Protein AF-A0A3T0RVT5-F1 (afdb_monomer_lite)

Radius of gyration: 25.38 Å; chains: 1; bounding box: 52×77×61 Å

Secondary structure (DSSP, 8-state):
----HHHHHHHHHHHHHHHHHHHHHHHHHHH---------SSSSSSGGG--S---TT-TTHHHHHHHHHHTTS-----------TT--HHHHHHHHHHHHHHTT-SS--HHHHHHHHHHHHTT--HHHHHHHHHHHHS--S-HHHHHHHHHHHHHTGGGGHHHHHHHHTS----SSS--TTSHHHHHHHHHHHHHHHHHHHHHHHHTSS-HHHHHHHHHHHHHHHHH--SHHHHHHHHHHHHHHT-

Structure (mmCIF, N/CA/C/O backbone):
data_AF-A0A3T0RVT5-F1
#
_entry.id   AF-A0A3T0RVT5-F1
#
loop_
_atom_site.group_PDB
_atom_site.id
_atom_site.type_symbol
_atom_site.label_atom_id
_atom_site.label_alt_id
_atom_site.label_comp_id
_atom_site.label_asym_id
_atom_site.label_entity_id
_atom_site.label_seq_id
_atom_site.pdbx_PDB_ins_code
_atom_site.Cartn_x
_atom_site.Cartn_y
_atom_site.Cartn_z
_atom_site.occupancy
_atom_site.B_iso_or_equiv
_atom_site.auth_seq_id
_atom_site.auth_comp_id
_atom_site.auth_asym_id
_atom_site.auth_atom_id
_atom_site.pdbx_PDB_model_num
ATOM 1 N N . MET A 1 1 ? -32.250 -17.292 -43.723 1.00 46.41 1 MET A N 1
ATOM 2 C CA . MET A 1 1 ? -30.953 -17.464 -43.031 1.00 46.41 1 MET A CA 1
ATOM 3 C C . MET A 1 1 ? -31.235 -18.154 -41.696 1.00 46.41 1 MET A C 1
ATOM 5 O O . MET A 1 1 ? -31.823 -17.530 -40.825 1.00 46.41 1 MET A O 1
ATOM 9 N N . LYS A 1 2 ? -30.981 -19.466 -41.572 1.00 49.56 2 LYS A N 1
ATOM 10 C CA . LYS A 1 2 ? -31.225 -20.225 -40.328 1.00 49.56 2 LYS A CA 1
ATOM 11 C C . LYS A 1 2 ? -29.963 -20.145 -39.471 1.00 49.56 2 LYS A C 1
ATOM 13 O O . LYS A 1 2 ? -28.965 -20.773 -39.805 1.00 49.56 2 LYS A O 1
ATOM 18 N N . ILE A 1 3 ? -29.992 -19.338 -38.414 1.00 51.34 3 ILE A N 1
ATOM 19 C CA . ILE A 1 3 ? -28.917 -19.313 -37.420 1.00 51.34 3 ILE A CA 1
ATOM 20 C C . ILE A 1 3 ? -29.061 -20.594 -36.596 1.00 51.34 3 ILE A C 1
ATOM 22 O O . ILE A 1 3 ? -30.100 -20.828 -35.983 1.00 51.34 3 ILE A O 1
ATOM 26 N N . SER A 1 4 ? -28.044 -21.452 -36.662 1.00 52.53 4 SER A N 1
ATOM 27 C CA . SER A 1 4 ? -27.980 -22.711 -35.919 1.00 52.53 4 SER A CA 1
ATOM 28 C C . SER A 1 4 ? -28.060 -22.438 -34.413 1.00 52.53 4 SER A C 1
ATOM 30 O O . SER A 1 4 ? -27.218 -21.730 -33.854 1.00 52.53 4 SER A O 1
ATOM 32 N N . SER A 1 5 ? -29.069 -23.016 -33.757 1.00 55.59 5 SER A N 1
ATOM 33 C CA . SER A 1 5 ? -29.302 -22.943 -32.308 1.00 55.59 5 SER A CA 1
ATOM 34 C C . SER A 1 5 ? -28.141 -23.506 -31.479 1.00 55.59 5 SER A C 1
ATOM 36 O O . SER A 1 5 ? -28.001 -23.166 -30.304 1.00 55.59 5 SER A O 1
ATOM 38 N N . GLU A 1 6 ? -27.254 -24.302 -32.081 1.00 55.72 6 GLU A N 1
ATOM 39 C CA . GLU A 1 6 ? -26.059 -24.812 -31.405 1.00 55.72 6 GLU A CA 1
ATOM 40 C C . GLU A 1 6 ? -25.013 -23.728 -31.128 1.00 55.72 6 GLU A C 1
ATOM 42 O O . GLU A 1 6 ? -24.279 -23.809 -30.141 1.00 55.72 6 GLU A O 1
ATOM 47 N N . TRP A 1 7 ? -24.946 -22.686 -31.962 1.00 56.31 7 TRP A N 1
ATOM 48 C CA . TRP A 1 7 ? -23.963 -21.618 -31.775 1.00 56.31 7 TRP A CA 1
ATOM 49 C C . TRP A 1 7 ? -24.325 -20.704 -30.597 1.00 56.31 7 TRP A C 1
ATOM 51 O O . TRP A 1 7 ? -23.447 -20.236 -29.871 1.00 56.31 7 TRP A O 1
ATOM 61 N N . PHE A 1 8 ? -25.624 -20.505 -30.359 1.00 56.62 8 PHE A N 1
ATOM 62 C CA . PHE A 1 8 ? -26.125 -19.687 -29.255 1.00 56.62 8 PHE A CA 1
ATOM 63 C C . PHE A 1 8 ? -25.938 -20.381 -27.896 1.00 56.62 8 PHE A C 1
ATOM 65 O O . PHE A 1 8 ? -25.459 -19.760 -26.946 1.00 56.62 8 PHE A O 1
ATOM 72 N N . ASN A 1 9 ? -26.189 -21.694 -27.825 1.00 57.28 9 ASN A N 1
ATOM 73 C CA . ASN A 1 9 ? -26.008 -22.467 -26.592 1.00 57.28 9 ASN A CA 1
ATOM 74 C C . ASN A 1 9 ? -24.539 -22.577 -26.160 1.00 57.28 9 ASN A C 1
ATOM 76 O O . ASN A 1 9 ? -24.253 -22.513 -24.966 1.00 57.28 9 ASN A O 1
ATOM 80 N N . LYS A 1 10 ? -23.585 -22.654 -27.099 1.00 59.06 10 LYS A N 1
ATOM 81 C CA . LYS A 1 10 ? -22.152 -22.682 -26.749 1.00 59.06 10 LYS A CA 1
ATOM 82 C C . LYS A 1 10 ? -21.670 -21.367 -26.131 1.00 59.06 10 LYS A C 1
ATOM 84 O O . LYS A 1 10 ? -20.902 -21.403 -25.175 1.00 59.06 10 LYS A O 1
ATOM 89 N N . LYS A 1 11 ? -22.140 -20.212 -26.616 1.00 62.78 11 LYS A N 1
ATOM 90 C CA . LYS A 1 11 ? -21.763 -18.908 -26.037 1.00 62.78 11 LYS A CA 1
ATOM 91 C C . LYS A 1 11 ? -22.356 -18.682 -24.648 1.00 62.78 11 LYS A C 1
ATOM 93 O O . LYS A 1 11 ? -21.656 -18.177 -23.775 1.00 62.78 11 LYS A O 1
ATOM 98 N N . LEU A 1 12 ? -23.602 -19.101 -24.429 1.00 67.94 12 LEU A N 1
ATOM 99 C CA . LEU A 1 12 ? -24.234 -19.050 -23.108 1.00 67.94 12 LEU A CA 1
ATOM 100 C C . LEU A 1 12 ? -23.533 -19.970 -22.101 1.00 67.94 12 LEU A C 1
ATOM 102 O O . LEU A 1 12 ? -23.302 -19.566 -20.964 1.00 67.94 12 LEU A O 1
ATOM 106 N N . PHE A 1 13 ? -23.114 -21.160 -22.533 1.00 65.69 13 PHE A N 1
ATOM 107 C CA . PHE A 1 13 ? -22.393 -22.102 -21.677 1.00 65.69 13 PHE A CA 1
ATOM 108 C C . PHE A 1 13 ? -20.991 -21.599 -21.292 1.00 65.69 13 PHE A C 1
ATOM 110 O O . PHE A 1 13 ? -20.599 -21.690 -20.131 1.00 65.69 13 PHE A O 1
ATOM 117 N N . PHE A 1 14 ? -20.257 -20.990 -22.232 1.00 64.06 14 PHE A N 1
ATOM 118 C CA . PHE A 1 14 ? -18.957 -20.371 -21.938 1.00 64.06 14 PHE A CA 1
ATOM 119 C C . PHE A 1 14 ? -19.077 -19.146 -21.021 1.00 64.06 14 PHE A C 1
ATOM 121 O O . PHE A 1 14 ? -18.267 -18.990 -20.110 1.00 64.06 14 PHE A O 1
ATOM 128 N N . GLY A 1 15 ? -20.103 -18.308 -21.208 1.00 67.12 15 GLY A N 1
ATOM 129 C CA . GLY A 1 15 ? -20.373 -17.181 -20.310 1.00 67.12 15 GLY A CA 1
ATOM 130 C C . GLY A 1 15 ? -20.700 -17.630 -18.883 1.00 67.12 15 GLY A C 1
ATOM 131 O O . GLY A 1 15 ? -20.207 -17.041 -17.924 1.00 67.12 15 GLY A O 1
ATOM 132 N N . PHE A 1 16 ? -21.463 -18.718 -18.738 1.00 67.19 16 PHE A N 1
ATOM 133 C CA . PHE A 1 16 ? -21.793 -19.298 -17.436 1.00 67.19 16 PHE A CA 1
ATOM 134 C C . PHE A 1 16 ? -20.560 -19.884 -16.729 1.00 67.19 16 PHE A C 1
ATOM 136 O O . PHE A 1 16 ? -20.365 -19.633 -15.544 1.00 67.19 16 PHE A O 1
ATOM 143 N N . LEU A 1 17 ? -19.679 -20.584 -17.453 1.00 63.97 17 LEU A N 1
ATOM 144 C CA . LEU A 1 17 ? -18.427 -21.122 -16.900 1.00 63.97 17 LEU A CA 1
ATOM 145 C C . LEU A 1 17 ? -17.477 -20.028 -16.392 1.00 63.97 17 LEU A C 1
ATOM 147 O O . LEU A 1 17 ? -16.885 -20.183 -15.326 1.00 63.97 17 LEU A O 1
ATOM 151 N N . ILE A 1 18 ? -17.362 -18.911 -17.115 1.00 68.38 18 ILE A N 1
ATOM 152 C CA . ILE A 1 18 ? -16.537 -17.767 -16.690 1.00 68.38 18 ILE A CA 1
ATOM 153 C C . ILE A 1 18 ? -17.136 -17.100 -15.445 1.00 68.38 18 ILE A C 1
ATOM 155 O O . ILE A 1 18 ? -16.399 -16.747 -14.525 1.00 68.38 18 ILE A O 1
ATOM 159 N N . LEU A 1 19 ? -18.466 -16.975 -15.377 1.00 66.81 19 LEU A N 1
ATOM 160 C CA . LEU A 1 19 ? -19.154 -16.431 -14.206 1.00 66.81 19 LEU A CA 1
ATOM 161 C C . LEU A 1 19 ? -18.953 -17.321 -12.968 1.00 66.81 19 LEU A C 1
ATOM 163 O O . LEU A 1 19 ? -18.660 -16.805 -11.893 1.00 66.81 19 LEU A O 1
ATOM 167 N N . VAL A 1 20 ? -19.047 -18.647 -13.117 1.00 69.31 20 VAL A N 1
ATOM 168 C CA . VAL A 1 20 ? -18.792 -19.599 -12.022 1.00 69.31 20 VAL A CA 1
ATOM 169 C C . VAL A 1 20 ? -17.334 -19.527 -11.559 1.00 69.31 20 VAL A C 1
ATOM 171 O O . VAL A 1 20 ? -17.096 -19.461 -10.357 1.00 69.31 20 VAL A O 1
ATOM 174 N N . ALA A 1 21 ? -16.368 -19.445 -12.480 1.00 65.06 21 ALA A N 1
ATOM 175 C CA . ALA A 1 21 ? -14.951 -19.313 -12.133 1.00 65.06 21 ALA A CA 1
ATOM 176 C C . ALA A 1 21 ? -14.649 -18.009 -11.368 1.00 65.06 21 ALA A C 1
ATOM 178 O O . ALA A 1 21 ? -13.920 -18.026 -10.374 1.00 65.06 21 ALA A O 1
ATOM 179 N N . LEU A 1 22 ? -15.254 -16.889 -11.781 1.00 62.56 22 LEU A N 1
ATOM 180 C CA . LEU A 1 22 ? -15.119 -15.602 -11.091 1.00 62.56 22 LEU A CA 1
ATOM 181 C C . LEU A 1 22 ? -15.753 -15.627 -9.696 1.00 62.56 22 LEU A C 1
ATOM 183 O O . LEU A 1 22 ? -15.155 -15.114 -8.755 1.00 62.56 22 LEU A O 1
ATOM 187 N N . LEU A 1 23 ? -16.912 -16.269 -9.537 1.00 60.44 23 LEU A N 1
ATOM 188 C CA . LEU A 1 23 ? -17.559 -16.412 -8.230 1.00 60.44 23 LEU A CA 1
ATOM 189 C C . LEU A 1 23 ? -16.734 -17.290 -7.279 1.00 60.44 23 LEU A C 1
ATOM 191 O O . LEU A 1 23 ? -16.563 -16.921 -6.121 1.00 60.44 23 LEU A O 1
ATOM 195 N N . THR A 1 24 ? -16.138 -18.384 -7.763 1.00 57.03 24 THR A N 1
ATOM 196 C CA . THR A 1 24 ? -15.254 -19.229 -6.938 1.00 57.03 24 THR A CA 1
ATOM 197 C C . THR A 1 24 ? -13.942 -18.541 -6.563 1.00 57.03 24 THR A C 1
ATOM 199 O O . THR A 1 24 ? -13.403 -18.787 -5.488 1.00 57.03 24 THR A O 1
ATOM 202 N N . PHE A 1 25 ? -13.433 -17.651 -7.419 1.00 57.03 25 PHE A N 1
ATOM 203 C CA . PHE A 1 25 ? -12.215 -16.889 -7.141 1.00 57.03 25 PHE A CA 1
ATOM 204 C C . PHE A 1 25 ? -12.454 -15.791 -6.096 1.00 57.03 25 PHE A C 1
ATOM 206 O O . PHE A 1 25 ? -11.617 -15.573 -5.223 1.00 57.03 25 PHE A O 1
ATOM 213 N N . VAL A 1 26 ? -13.623 -15.146 -6.136 1.00 59.72 26 VAL A N 1
ATOM 214 C CA . VAL A 1 26 ? -14.044 -14.168 -5.121 1.00 59.72 26 VAL A CA 1
ATOM 215 C C . VAL A 1 26 ? -14.266 -14.842 -3.763 1.00 59.72 26 VAL A C 1
ATOM 217 O O . VAL A 1 26 ? -13.842 -14.299 -2.748 1.00 59.72 26 VAL A O 1
ATOM 220 N N . ASP A 1 27 ? -14.840 -16.048 -3.735 1.00 45.16 27 ASP A N 1
ATOM 221 C CA . ASP A 1 27 ? -15.037 -16.821 -2.498 1.00 45.16 27 ASP A CA 1
ATOM 222 C C . ASP A 1 27 ? -13.696 -17.281 -1.883 1.00 45.16 27 ASP A C 1
ATOM 224 O O . ASP A 1 27 ? -13.510 -17.246 -0.665 1.00 45.16 27 ASP A O 1
ATOM 228 N N . TRP A 1 28 ? -12.711 -17.626 -2.724 1.00 55.97 28 TRP A N 1
ATOM 229 C CA . TRP A 1 28 ? -11.347 -17.962 -2.293 1.00 55.97 28 TRP A CA 1
ATOM 230 C C . TRP A 1 28 ? -10.608 -16.764 -1.677 1.00 55.97 28 TRP A C 1
ATOM 232 O O . TRP A 1 28 ? -9.965 -16.913 -0.638 1.00 55.97 28 TRP A O 1
ATOM 242 N N . ILE A 1 29 ? -10.747 -15.573 -2.271 1.00 61.44 29 ILE A N 1
ATOM 243 C CA . ILE A 1 29 ? -10.130 -14.334 -1.770 1.00 61.44 29 ILE A CA 1
ATOM 244 C C . ILE A 1 29 ? -10.805 -13.839 -0.485 1.00 61.44 29 ILE A C 1
ATOM 246 O O . ILE A 1 29 ? -10.116 -13.362 0.414 1.00 61.44 29 ILE A O 1
ATOM 250 N N . LEU A 1 30 ? -12.134 -13.938 -0.382 1.00 57.12 30 LEU A N 1
ATOM 251 C CA . LEU A 1 30 ? -12.878 -13.358 0.740 1.00 57.12 30 LEU A CA 1
ATOM 252 C C . LEU A 1 30 ? -12.946 -14.260 1.977 1.00 57.12 30 LEU A C 1
ATOM 254 O O . LEU A 1 30 ? -13.043 -13.736 3.084 1.00 57.12 30 LEU A O 1
ATOM 258 N N . PHE A 1 31 ? -12.902 -15.588 1.824 1.00 51.94 31 PHE A N 1
ATOM 259 C CA . PHE A 1 31 ? -13.172 -16.502 2.943 1.00 51.94 31 PHE A CA 1
ATOM 260 C C . PHE A 1 31 ? -12.015 -17.411 3.348 1.00 51.94 31 PHE A C 1
ATOM 262 O O . PHE A 1 31 ? -12.177 -18.164 4.308 1.00 51.94 31 PHE A O 1
ATOM 269 N N . GLY A 1 32 ? -10.865 -17.379 2.662 1.00 43.62 32 GLY A N 1
ATOM 270 C CA . GLY A 1 32 ? -9.664 -18.122 3.078 1.00 43.62 32 GLY A CA 1
ATOM 271 C C . GLY A 1 32 ? -9.895 -19.620 3.330 1.00 43.62 32 GLY A C 1
ATOM 272 O O . GLY A 1 32 ? -9.155 -20.248 4.086 1.00 43.62 32 GLY A O 1
ATOM 273 N N . ARG A 1 33 ? -10.946 -20.210 2.742 1.00 42.84 33 ARG A N 1
ATOM 274 C CA . ARG A 1 33 ? -11.291 -21.616 2.948 1.00 42.84 33 ARG A CA 1
ATOM 275 C C . ARG A 1 33 ? -10.344 -22.480 2.133 1.00 42.84 33 ARG A C 1
ATOM 277 O O . ARG A 1 33 ? -10.531 -22.691 0.938 1.00 42.84 33 ARG A O 1
ATOM 284 N N . THR A 1 34 ? -9.336 -23.018 2.803 1.00 47.41 34 THR A N 1
ATOM 285 C CA . THR A 1 34 ? -8.654 -24.218 2.332 1.00 47.41 34 THR A CA 1
ATOM 286 C C . THR A 1 34 ? -9.663 -25.374 2.323 1.00 47.41 34 THR A C 1
ATOM 288 O O . THR A 1 34 ? -10.387 -25.567 3.305 1.00 47.41 34 THR A O 1
ATOM 291 N N . PRO A 1 35 ? -9.754 -26.171 1.244 1.00 45.25 35 PRO A N 1
ATOM 292 C CA . PRO A 1 35 ? -10.483 -27.425 1.291 1.00 45.25 35 PRO A CA 1
ATOM 293 C C . PRO A 1 35 ? -9.649 -28.420 2.106 1.00 45.25 35 PRO A C 1
ATOM 295 O O . PRO A 1 35 ? -8.918 -29.242 1.563 1.00 45.25 35 PRO A O 1
ATOM 298 N N . ILE A 1 36 ? -9.731 -28.333 3.432 1.00 47.91 36 ILE A N 1
ATOM 299 C CA . ILE A 1 36 ? -9.297 -29.403 4.329 1.00 47.91 36 ILE A CA 1
ATOM 300 C C . ILE A 1 36 ? -10.523 -30.265 4.587 1.00 47.91 36 ILE A C 1
ATOM 302 O O . ILE A 1 36 ? -11.184 -30.119 5.602 1.00 47.91 36 ILE A O 1
ATOM 306 N N . HIS A 1 37 ? -10.831 -31.161 3.655 1.00 38.97 37 HIS A N 1
ATOM 307 C CA . HIS A 1 37 ? -11.527 -32.399 3.978 1.00 38.97 37 HIS A CA 1
ATOM 308 C C . HIS A 1 37 ? -11.021 -33.512 3.054 1.00 38.97 37 HIS A C 1
ATOM 310 O O . HIS A 1 37 ? -11.318 -33.571 1.868 1.00 38.97 37 HIS A O 1
ATOM 316 N N . GLU A 1 38 ? -10.248 -34.404 3.675 1.00 40.78 38 GLU A N 1
ATOM 317 C CA . GLU A 1 38 ? -10.390 -35.845 3.480 1.00 40.78 38 GLU A CA 1
ATOM 318 C C . GLU A 1 38 ? -9.896 -36.454 2.155 1.00 40.78 38 GLU A C 1
ATOM 320 O O . GLU A 1 38 ? -10.619 -37.141 1.443 1.00 40.78 38 GLU A O 1
ATOM 325 N N . ILE A 1 39 ? -8.583 -36.376 1.911 1.00 42.56 39 ILE A N 1
ATOM 326 C CA . ILE A 1 39 ? -7.883 -37.449 1.182 1.00 42.56 39 ILE A CA 1
ATOM 327 C C . ILE A 1 39 ? -7.513 -38.535 2.201 1.00 42.56 39 ILE A C 1
ATOM 329 O O . ILE A 1 39 ? -6.358 -38.709 2.584 1.00 42.56 39 ILE A O 1
ATOM 333 N N . LYS A 1 40 ? -8.519 -39.258 2.694 1.00 42.66 40 LYS A N 1
ATOM 334 C CA . LYS A 1 40 ? -8.317 -40.592 3.265 1.00 42.66 40 LYS A CA 1
ATOM 335 C C . LYS A 1 40 ? -8.803 -41.602 2.230 1.00 42.66 40 LYS A C 1
ATOM 337 O O . LYS A 1 40 ? -9.923 -41.507 1.749 1.00 42.66 40 LYS A O 1
ATOM 342 N N . SER A 1 41 ? -7.957 -42.591 1.942 1.00 45.16 41 SER A N 1
ATOM 343 C CA . SER A 1 41 ? -8.278 -43.856 1.256 1.00 45.16 41 SER A CA 1
ATOM 344 C C . SER A 1 41 ? -8.420 -43.877 -0.279 1.00 45.16 41 SER A C 1
ATOM 346 O O . SER A 1 41 ? -9.444 -44.283 -0.808 1.00 45.16 41 SER A O 1
ATOM 348 N N . VAL A 1 42 ? -7.342 -43.593 -1.025 1.00 41.84 42 VAL A N 1
ATOM 349 C CA . VAL A 1 42 ? -7.195 -44.145 -2.402 1.00 41.84 42 VAL A CA 1
ATOM 350 C C . VAL A 1 42 ? -5.846 -44.850 -2.636 1.00 41.84 42 VAL A C 1
ATOM 352 O O . VAL A 1 42 ? -5.644 -45.502 -3.653 1.00 41.84 42 VAL A O 1
ATOM 355 N N . THR A 1 43 ? -4.928 -44.854 -1.668 1.00 40.28 43 THR A N 1
ATOM 356 C CA . THR A 1 43 ? -3.628 -45.543 -1.804 1.00 40.28 43 THR A CA 1
ATOM 357 C C . THR A 1 43 ? -3.611 -46.996 -1.321 1.00 40.28 43 THR A C 1
ATOM 359 O O . THR A 1 43 ? -2.591 -47.662 -1.463 1.00 40.28 43 THR A O 1
ATOM 362 N N . THR A 1 44 ? -4.724 -47.539 -0.815 1.00 41.81 44 THR A N 1
ATOM 363 C CA . THR A 1 44 ? -4.761 -48.917 -0.282 1.00 41.81 44 THR A CA 1
ATOM 364 C C . THR A 1 44 ? -5.267 -49.963 -1.288 1.00 41.81 44 THR A C 1
ATOM 366 O O . THR A 1 44 ? -5.061 -51.150 -1.076 1.00 41.81 44 THR A O 1
ATOM 369 N N . ALA A 1 45 ? -5.852 -49.564 -2.425 1.00 41.66 45 ALA A N 1
ATOM 370 C CA . ALA A 1 45 ? -6.481 -50.502 -3.370 1.00 41.66 45 ALA A CA 1
ATOM 371 C C . ALA A 1 45 ? -5.610 -50.917 -4.578 1.00 41.66 45 ALA A C 1
ATOM 373 O O . ALA A 1 45 ? -6.083 -51.640 -5.452 1.00 41.66 45 ALA A O 1
ATOM 374 N N . VAL A 1 46 ? -4.338 -50.501 -4.645 1.00 42.16 46 VAL A N 1
ATOM 375 C CA . VAL A 1 46 ? -3.407 -50.924 -5.720 1.00 42.16 46 VAL A CA 1
ATOM 376 C C . VAL A 1 46 ? -2.371 -51.949 -5.231 1.00 42.16 46 VAL A C 1
ATOM 378 O O . VAL A 1 46 ? -1.720 -52.607 -6.038 1.00 42.16 46 VAL A O 1
ATOM 381 N N . SER A 1 47 ? -2.271 -52.188 -3.918 1.00 40.78 47 SER A N 1
ATOM 382 C CA . SER A 1 47 ? -1.280 -53.122 -3.362 1.00 40.78 47 SER A CA 1
ATOM 383 C C . SER A 1 47 ? -1.733 -54.585 -3.288 1.00 40.78 47 SER A C 1
ATOM 385 O O . SER A 1 47 ? -0.899 -55.454 -3.055 1.00 40.78 47 SER A O 1
ATOM 387 N N . GLU A 1 48 ? -3.010 -54.893 -3.537 1.00 42.75 48 GLU A N 1
ATOM 388 C CA . GLU A 1 48 ? -3.537 -56.262 -3.381 1.00 42.75 48 GLU A CA 1
ATOM 389 C C . GLU A 1 48 ? -3.628 -57.071 -4.687 1.00 42.75 48 GLU A C 1
ATOM 391 O O . GLU A 1 48 ? -4.059 -58.221 -4.683 1.00 42.75 48 GLU A O 1
ATOM 396 N N . LYS A 1 49 ? -3.154 -56.522 -5.817 1.00 46.28 49 LYS A N 1
ATOM 397 C CA . LYS A 1 49 ? -3.109 -57.239 -7.108 1.00 46.28 49 LYS A CA 1
ATOM 398 C C . LYS A 1 49 ? -1.710 -57.358 -7.719 1.00 46.28 49 LYS A C 1
ATOM 400 O O . LYS A 1 49 ? -1.571 -57.509 -8.928 1.00 46.28 49 LYS A O 1
ATOM 405 N N . ILE A 1 50 ? -0.671 -57.320 -6.881 1.00 48.19 50 ILE A N 1
ATOM 406 C CA . ILE A 1 50 ? 0.714 -57.681 -7.249 1.00 48.19 50 ILE A CA 1
ATOM 407 C C . ILE A 1 50 ? 1.307 -58.614 -6.170 1.00 48.19 50 ILE A C 1
ATOM 409 O O . ILE A 1 50 ? 2.487 -58.586 -5.849 1.00 48.19 50 ILE A O 1
ATOM 413 N N . ALA A 1 51 ? 0.486 -59.487 -5.584 1.00 47.06 51 ALA A N 1
ATOM 414 C CA . ALA A 1 51 ? 0.956 -60.610 -4.773 1.00 47.06 51 ALA A CA 1
ATOM 415 C C . ALA A 1 51 ? 1.018 -61.865 -5.657 1.00 47.06 51 ALA A C 1
ATOM 417 O O . ALA A 1 51 ? 0.156 -62.735 -5.593 1.00 47.06 51 ALA A O 1
ATOM 418 N N . GLY A 1 52 ? 2.002 -61.928 -6.559 1.00 46.84 52 GLY A N 1
ATOM 419 C CA . GLY A 1 52 ? 2.116 -63.080 -7.461 1.00 46.84 52 GLY A CA 1
ATOM 420 C C . GLY A 1 52 ? 3.355 -63.178 -8.345 1.00 46.84 52 GLY A C 1
ATOM 421 O O . GLY A 1 52 ? 3.478 -64.164 -9.065 1.00 46.84 52 GLY A O 1
ATOM 422 N N . HIS A 1 53 ? 4.289 -62.225 -8.313 1.00 48.62 53 HIS A N 1
ATOM 423 C CA . HIS A 1 53 ? 5.550 -62.346 -9.051 1.00 48.62 53 HIS A CA 1
ATOM 424 C C . HIS A 1 53 ? 6.741 -62.054 -8.141 1.00 48.62 53 HIS A C 1
ATOM 426 O O . HIS A 1 53 ? 7.056 -60.911 -7.820 1.00 48.62 53 HIS A O 1
ATOM 432 N N . LYS A 1 54 ? 7.412 -63.133 -7.723 1.00 52.38 54 LYS A N 1
ATOM 433 C CA . LYS A 1 54 ? 8.740 -63.090 -7.114 1.00 52.38 54 LYS A CA 1
ATOM 434 C C . LYS A 1 54 ? 9.748 -62.651 -8.179 1.00 52.38 54 LYS A C 1
ATOM 436 O O . LYS A 1 54 ? 10.242 -63.477 -8.933 1.00 52.38 54 LYS A O 1
ATOM 441 N N . MET A 1 55 ? 10.065 -61.362 -8.216 1.00 50.59 55 MET A N 1
ATOM 442 C CA . MET A 1 55 ? 11.277 -60.842 -8.857 1.00 50.59 55 MET A CA 1
ATOM 443 C C . MET A 1 55 ? 12.166 -60.263 -7.755 1.00 50.59 55 MET A C 1
ATOM 445 O O . MET A 1 55 ? 12.188 -59.064 -7.489 1.00 50.59 55 MET A O 1
ATOM 449 N N . SER A 1 56 ? 12.863 -61.155 -7.052 1.00 53.69 56 SER A N 1
ATOM 450 C CA . SER A 1 56 ? 13.954 -60.801 -6.147 1.00 53.69 56 SER A CA 1
ATOM 451 C C . SER A 1 56 ? 15.146 -60.338 -6.987 1.00 53.69 56 SER A C 1
ATOM 453 O O . SER A 1 56 ? 15.870 -61.172 -7.528 1.00 53.69 56 SER A O 1
ATOM 455 N N . GLY A 1 57 ? 15.338 -59.026 -7.143 1.00 54.28 57 GLY A N 1
ATOM 456 C CA . GLY A 1 57 ? 16.509 -58.536 -7.879 1.00 54.28 57 GLY A CA 1
ATOM 457 C C . GLY A 1 57 ? 16.809 -57.037 -7.881 1.00 54.28 57 GLY A C 1
ATOM 458 O O . GLY A 1 57 ? 17.942 -56.686 -8.173 1.00 54.28 57 GLY A O 1
ATOM 459 N N . PHE A 1 58 ? 15.876 -56.137 -7.540 1.00 50.56 58 PHE A N 1
ATOM 460 C CA . PHE A 1 58 ? 16.091 -54.693 -7.783 1.00 50.56 58 PHE A CA 1
ATOM 461 C C . PHE A 1 58 ? 15.697 -53.746 -6.632 1.00 50.56 58 PHE A C 1
ATOM 463 O O . PHE A 1 58 ? 15.491 -52.555 -6.846 1.00 50.56 58 PHE A O 1
ATOM 470 N N . ALA A 1 59 ? 15.629 -54.232 -5.390 1.00 50.62 59 ALA A N 1
ATOM 471 C CA . ALA A 1 59 ? 15.177 -53.421 -4.250 1.00 50.62 59 ALA A CA 1
ATOM 472 C C . ALA A 1 59 ? 16.223 -52.424 -3.689 1.00 50.62 59 ALA A C 1
ATOM 474 O O . ALA A 1 59 ? 15.878 -51.589 -2.862 1.00 50.62 59 ALA A O 1
ATOM 475 N N . GLY A 1 60 ? 17.488 -52.470 -4.128 1.00 48.84 60 GLY A N 1
ATOM 476 C CA . GLY A 1 60 ? 18.558 -51.647 -3.536 1.00 48.84 60 GLY A CA 1
ATOM 477 C C . GLY A 1 60 ? 18.697 -50.222 -4.093 1.00 48.84 60 GLY A C 1
ATOM 478 O O . GLY A 1 60 ? 19.065 -49.313 -3.356 1.00 48.84 60 GLY A O 1
ATOM 479 N N . ALA A 1 61 ? 18.397 -49.996 -5.377 1.00 50.84 61 ALA A N 1
ATOM 480 C CA . ALA A 1 61 ? 18.693 -48.715 -6.037 1.00 50.84 61 ALA A CA 1
ATOM 481 C C . ALA A 1 61 ? 17.543 -47.692 -5.954 1.00 50.84 61 ALA A C 1
ATOM 483 O O . ALA A 1 61 ? 17.784 -46.489 -5.859 1.00 50.84 61 ALA A O 1
ATOM 484 N N . ALA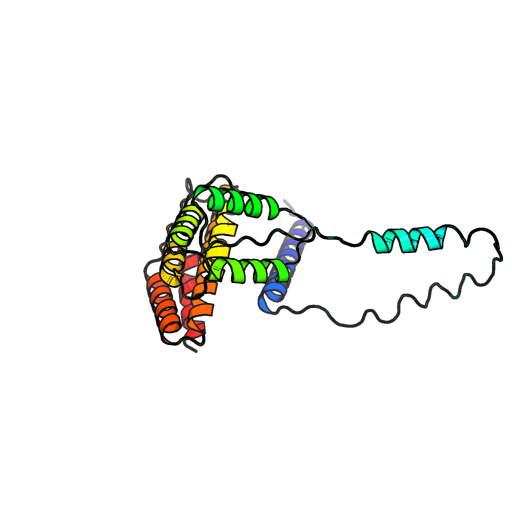 A 1 62 ? 16.288 -48.153 -5.937 1.00 50.00 62 ALA A N 1
ATOM 485 C CA . ALA A 1 62 ? 15.121 -47.269 -5.903 1.00 50.00 62 ALA A CA 1
ATOM 486 C C . ALA A 1 62 ? 14.934 -46.576 -4.539 1.00 50.00 62 ALA A C 1
ATOM 488 O O . ALA A 1 62 ? 14.451 -45.446 -4.476 1.00 50.00 62 ALA A O 1
ATOM 489 N N . GLN A 1 63 ? 15.363 -47.218 -3.448 1.00 48.09 63 GLN A N 1
ATOM 490 C CA . GLN A 1 63 ? 15.195 -46.675 -2.099 1.00 48.09 63 GLN A CA 1
ATOM 491 C C . GLN A 1 63 ? 16.264 -45.624 -1.748 1.00 48.09 63 GLN A C 1
ATOM 493 O O . GLN A 1 63 ? 15.964 -44.677 -1.028 1.00 48.09 63 GLN A O 1
ATOM 498 N N . ALA A 1 64 ? 17.464 -45.697 -2.337 1.00 47.19 64 ALA A N 1
ATOM 499 C CA . ALA A 1 64 ? 18.482 -44.647 -2.213 1.00 47.19 64 ALA A CA 1
ATOM 500 C C . ALA A 1 64 ? 18.129 -43.378 -3.020 1.00 47.19 64 ALA A C 1
ATOM 502 O O . ALA A 1 64 ? 18.374 -42.261 -2.564 1.00 47.19 64 ALA A O 1
ATOM 503 N N . ALA A 1 65 ? 17.484 -43.530 -4.184 1.00 49.56 65 ALA A N 1
ATOM 504 C CA . ALA A 1 65 ? 17.041 -42.400 -5.003 1.00 49.56 65 ALA A CA 1
ATOM 505 C C . ALA A 1 65 ? 15.878 -41.614 -4.362 1.00 49.56 65 ALA A C 1
ATOM 507 O O . ALA A 1 65 ? 15.848 -40.387 -4.443 1.00 49.56 65 ALA A O 1
ATOM 508 N N . ALA A 1 66 ? 14.959 -42.291 -3.664 1.00 48.31 66 ALA A N 1
ATOM 509 C CA . ALA A 1 66 ? 13.844 -41.638 -2.969 1.00 48.31 66 ALA A CA 1
ATOM 510 C C . ALA A 1 66 ? 14.294 -40.820 -1.741 1.00 48.31 66 ALA A C 1
ATOM 512 O O . ALA A 1 66 ? 13.737 -39.757 -1.471 1.00 48.31 66 ALA A O 1
ATOM 513 N N . VAL A 1 67 ? 15.340 -41.262 -1.033 1.00 49.38 67 VAL A N 1
ATOM 514 C CA . VAL A 1 67 ? 15.909 -40.517 0.107 1.00 49.38 67 VAL A CA 1
ATOM 515 C C . VAL A 1 67 ? 16.770 -39.338 -0.375 1.00 49.38 67 VAL A C 1
ATOM 517 O O . VAL A 1 67 ? 16.758 -38.277 0.245 1.00 49.38 67 VAL A O 1
ATOM 520 N N . SER A 1 68 ? 17.431 -39.459 -1.534 1.00 49.00 68 SER A N 1
ATOM 521 C CA . SER A 1 68 ? 18.166 -38.347 -2.158 1.00 49.00 68 SER A CA 1
ATOM 522 C C . SER A 1 68 ? 17.254 -37.278 -2.777 1.00 49.00 68 SER A C 1
ATOM 524 O O . SER A 1 68 ? 17.641 -36.113 -2.815 1.00 49.00 68 SER A O 1
ATOM 526 N N . ALA A 1 69 ? 16.055 -37.637 -3.247 1.00 46.22 69 ALA A N 1
ATOM 527 C CA . ALA A 1 69 ? 15.083 -36.676 -3.777 1.00 46.22 69 ALA A CA 1
ATOM 528 C C . ALA A 1 69 ? 14.338 -35.913 -2.663 1.00 46.22 69 ALA A C 1
ATOM 530 O O . ALA A 1 69 ? 14.016 -34.741 -2.837 1.00 46.22 69 ALA A O 1
ATOM 531 N N . ALA A 1 70 ? 14.127 -36.535 -1.496 1.00 45.97 70 ALA A N 1
ATOM 532 C CA . ALA A 1 70 ? 13.553 -35.872 -0.322 1.00 45.97 70 ALA A CA 1
ATOM 533 C C . ALA A 1 70 ? 14.537 -34.897 0.360 1.00 45.97 70 ALA A C 1
ATOM 535 O O . ALA A 1 70 ? 14.111 -33.886 0.908 1.00 45.97 70 ALA A O 1
ATOM 536 N N . ALA A 1 71 ? 15.849 -35.146 0.277 1.00 45.00 71 ALA A N 1
ATOM 537 C CA . ALA A 1 71 ? 16.877 -34.227 0.782 1.00 45.00 71 ALA A CA 1
ATOM 538 C C . ALA A 1 71 ? 17.111 -32.996 -0.122 1.00 45.00 71 ALA A C 1
ATOM 540 O O . ALA A 1 71 ? 17.725 -32.025 0.312 1.00 45.00 71 ALA A O 1
ATOM 541 N N . ALA A 1 72 ? 16.607 -33.015 -1.361 1.00 43.22 72 ALA A N 1
ATOM 542 C CA . ALA A 1 72 ? 16.624 -31.867 -2.272 1.00 43.22 72 ALA A CA 1
ATOM 543 C C . ALA A 1 72 ? 15.411 -30.931 -2.086 1.00 43.22 72 ALA A C 1
ATOM 545 O O . ALA A 1 72 ? 15.285 -29.927 -2.792 1.00 43.22 72 ALA A O 1
ATOM 546 N N . VAL A 1 73 ? 14.522 -31.230 -1.130 1.00 46.75 73 VAL A N 1
ATOM 547 C CA . VAL A 1 73 ? 13.445 -30.327 -0.719 1.00 46.75 73 VAL A CA 1
ATOM 548 C C . VAL A 1 73 ? 14.055 -29.175 0.084 1.00 46.75 73 VAL A C 1
ATOM 550 O O . VAL A 1 73 ? 14.263 -29.254 1.289 1.00 46.75 73 VAL A O 1
ATOM 553 N N . GLN A 1 74 ?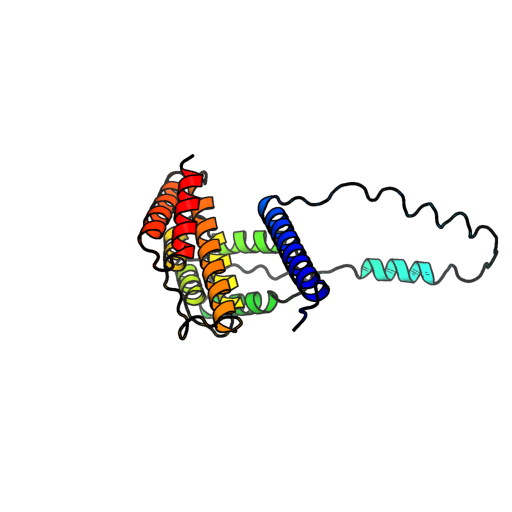 14.325 -28.091 -0.642 1.00 49.69 74 GLN A N 1
ATOM 554 C CA . GLN A 1 74 ? 14.210 -26.711 -0.170 1.00 49.69 74 GLN A CA 1
ATOM 555 C C . GLN A 1 74 ? 15.124 -26.306 0.998 1.00 49.69 74 GLN A C 1
ATOM 557 O O . GLN A 1 74 ? 14.667 -25.829 2.033 1.00 49.69 74 GLN A O 1
ATOM 562 N N . GLN A 1 75 ? 16.439 -26.304 0.775 1.00 45.41 75 GLN A N 1
ATOM 563 C CA . GLN A 1 75 ? 17.242 -25.213 1.338 1.00 45.41 75 GLN A CA 1
ATOM 564 C C . GLN A 1 75 ? 16.940 -23.950 0.530 1.00 45.41 75 GLN A C 1
ATOM 566 O O . GLN A 1 75 ? 17.661 -23.590 -0.399 1.00 45.41 75 GLN A O 1
ATOM 571 N N . GLN A 1 76 ? 15.814 -23.308 0.842 1.00 53.06 76 GLN A N 1
ATOM 572 C CA . GLN A 1 76 ? 15.554 -21.957 0.371 1.00 53.06 76 GLN A CA 1
ATOM 573 C C . GLN A 1 76 ? 16.651 -21.079 0.998 1.00 53.06 76 GLN A C 1
ATOM 575 O O . GLN A 1 76 ? 16.773 -21.069 2.227 1.00 53.06 76 GLN A O 1
ATOM 580 N N . PRO A 1 77 ? 17.525 -20.438 0.201 1.00 55.72 77 PRO A N 1
ATOM 581 C CA . PRO A 1 77 ? 18.607 -19.632 0.748 1.00 55.72 77 PRO A CA 1
ATOM 582 C C . PRO A 1 77 ? 18.001 -18.583 1.678 1.00 55.72 77 PRO A C 1
ATOM 584 O O . PRO A 1 77 ? 17.024 -17.928 1.312 1.00 55.72 77 PRO A O 1
ATOM 587 N N . ALA A 1 78 ? 18.546 -18.469 2.893 1.00 60.16 78 ALA A N 1
ATOM 588 C CA . ALA A 1 78 ? 18.084 -17.494 3.870 1.00 60.16 78 ALA A CA 1
ATOM 589 C C . ALA A 1 78 ? 18.099 -16.108 3.213 1.00 60.16 78 ALA A C 1
ATOM 591 O O . ALA A 1 78 ? 19.161 -15.602 2.848 1.00 60.16 78 ALA A O 1
ATOM 592 N N . VAL A 1 79 ? 16.914 -15.532 2.997 1.00 63.09 79 VAL A N 1
ATOM 593 C CA . VAL A 1 79 ? 16.808 -14.229 2.344 1.00 63.09 79 VAL A CA 1
ATOM 594 C C . VAL A 1 79 ? 17.472 -13.208 3.271 1.00 63.09 79 VAL A C 1
ATOM 596 O O . VAL A 1 79 ? 17.096 -13.150 4.446 1.00 63.09 79 VAL A O 1
ATOM 599 N N . PRO A 1 80 ? 18.466 -12.431 2.801 1.00 66.44 80 PRO A N 1
ATOM 600 C CA . PRO A 1 80 ? 19.124 -11.438 3.637 1.00 66.44 80 PRO A CA 1
ATOM 601 C C . PRO A 1 80 ? 18.082 -10.477 4.217 1.00 66.44 80 PRO A C 1
ATOM 603 O O . PRO A 1 80 ? 17.269 -9.903 3.492 1.00 66.44 80 PRO A O 1
ATOM 606 N N . VAL A 1 81 ? 18.084 -10.332 5.544 1.00 79.75 81 VAL A N 1
ATOM 607 C CA . VAL A 1 81 ? 17.133 -9.472 6.256 1.00 79.75 81 VAL A CA 1
ATOM 608 C C . VAL A 1 81 ? 17.538 -8.018 6.026 1.00 79.75 81 VAL A C 1
ATOM 610 O O . VAL A 1 81 ? 18.555 -7.559 6.542 1.00 79.75 81 VAL A O 1
ATOM 613 N N . PHE A 1 82 ? 16.756 -7.297 5.228 1.00 88.38 82 PHE A N 1
ATOM 614 C CA . PHE A 1 82 ? 16.944 -5.868 4.999 1.00 88.38 82 PHE A CA 1
ATOM 615 C C . PHE A 1 82 ? 16.464 -5.055 6.212 1.00 88.38 82 PHE A C 1
ATOM 617 O O . PHE A 1 82 ? 15.336 -5.233 6.673 1.00 88.38 82 PHE A O 1
ATOM 624 N N . ASP A 1 83 ? 17.301 -4.142 6.715 1.00 92.12 83 ASP A N 1
ATOM 625 C CA . ASP A 1 83 ? 16.933 -3.180 7.761 1.00 92.12 83 ASP A CA 1
ATOM 626 C C . ASP A 1 83 ? 16.871 -1.759 7.172 1.00 92.12 83 ASP A C 1
ATOM 628 O O . ASP A 1 83 ? 17.914 -1.212 6.813 1.00 92.12 83 ASP A O 1
ATOM 632 N N . PRO A 1 84 ? 15.685 -1.131 7.073 1.00 91.75 84 PRO A N 1
ATOM 633 C CA . PRO A 1 84 ? 15.535 0.179 6.441 1.00 91.75 84 PRO A CA 1
ATOM 634 C C . PRO A 1 84 ? 15.937 1.373 7.322 1.00 91.75 84 PRO A C 1
ATOM 636 O O . PRO A 1 84 ? 15.889 2.501 6.827 1.00 91.75 84 PRO A O 1
ATOM 639 N N . THR A 1 85 ? 16.329 1.173 8.586 1.00 91.31 85 THR A N 1
ATOM 640 C CA . THR A 1 85 ? 16.482 2.265 9.571 1.00 91.31 85 THR A CA 1
ATOM 641 C C . THR A 1 85 ? 17.569 3.281 9.195 1.00 91.31 85 THR A C 1
ATOM 643 O O . THR A 1 85 ? 17.385 4.480 9.382 1.00 91.31 85 THR A O 1
ATOM 646 N N . ASN A 1 86 ? 18.699 2.822 8.646 1.00 89.12 86 ASN A N 1
ATOM 647 C CA . ASN A 1 86 ? 19.877 3.659 8.367 1.00 89.12 86 ASN A CA 1
ATOM 648 C C . ASN A 1 86 ? 20.430 3.447 6.953 1.00 89.12 86 ASN A C 1
ATOM 650 O O . ASN A 1 86 ? 21.641 3.462 6.734 1.00 89.12 86 ASN A O 1
ATOM 654 N N . VAL A 1 87 ? 19.546 3.212 5.986 1.00 92.81 87 VAL A N 1
ATOM 655 C CA . VAL A 1 87 ? 19.955 3.006 4.593 1.00 92.81 87 VAL A CA 1
ATOM 656 C C . VAL A 1 87 ? 19.927 4.314 3.818 1.00 92.81 87 VAL A C 1
ATOM 658 O O . VAL A 1 87 ? 19.040 5.155 3.969 1.00 92.81 87 VAL A O 1
ATOM 661 N N . THR A 1 88 ? 20.902 4.476 2.935 1.00 94.38 88 THR A N 1
ATOM 662 C CA . THR A 1 88 ? 20.898 5.556 1.952 1.00 94.38 88 THR A CA 1
ATOM 663 C C . THR A 1 88 ? 19.774 5.351 0.935 1.00 94.38 88 THR A C 1
ATOM 665 O O . THR A 1 88 ? 19.290 4.240 0.710 1.00 94.38 88 THR A O 1
ATOM 668 N N . LYS A 1 89 ? 19.403 6.424 0.229 1.00 93.31 89 LYS A N 1
ATOM 669 C CA . LYS A 1 89 ? 18.449 6.347 -0.886 1.00 93.31 89 LYS A CA 1
ATOM 670 C C . LYS A 1 89 ? 18.877 5.345 -1.968 1.00 93.31 89 LYS A C 1
ATOM 672 O O . LYS A 1 89 ? 18.032 4.672 -2.546 1.00 93.31 89 LYS A O 1
ATOM 677 N N . ALA A 1 90 ? 20.179 5.245 -2.244 1.00 94.81 90 ALA A N 1
ATOM 678 C CA . ALA A 1 90 ? 20.707 4.304 -3.230 1.00 94.81 90 ALA A CA 1
ATOM 679 C C . ALA A 1 90 ? 20.500 2.848 -2.786 1.00 94.81 90 ALA A C 1
ATOM 681 O O . ALA A 1 90 ? 19.963 2.057 -3.553 1.00 94.81 90 ALA A O 1
ATOM 682 N N . GLN A 1 91 ? 20.820 2.533 -1.527 1.00 94.19 91 GLN A N 1
ATOM 683 C CA . GLN A 1 91 ? 20.604 1.201 -0.950 1.00 94.19 91 GLN A CA 1
ATOM 684 C C . GLN A 1 91 ? 19.121 0.827 -0.893 1.00 94.19 91 GLN A C 1
ATOM 686 O O . GLN A 1 91 ? 18.760 -0.306 -1.193 1.00 94.19 91 GLN A O 1
ATOM 691 N N . PHE A 1 92 ? 18.244 1.780 -0.558 1.00 95.44 92 PHE A N 1
ATOM 692 C CA . PHE A 1 92 ? 16.801 1.549 -0.590 1.00 95.44 92 PHE A CA 1
ATOM 693 C C . PHE A 1 92 ? 16.314 1.193 -2.000 1.00 95.44 92 PHE A C 1
ATOM 695 O O . PHE A 1 92 ? 15.567 0.233 -2.164 1.00 95.44 92 PHE A O 1
ATOM 702 N N . LYS A 1 93 ? 16.769 1.927 -3.023 1.00 94.56 93 LYS A N 1
ATOM 703 C CA . LYS A 1 93 ? 16.431 1.643 -4.424 1.00 94.56 93 LYS A CA 1
ATOM 704 C C . LYS A 1 93 ? 16.966 0.300 -4.904 1.00 94.56 93 LYS A C 1
ATOM 706 O O . LYS A 1 93 ? 16.262 -0.396 -5.626 1.00 94.56 93 LYS A O 1
ATOM 711 N N . GLU A 1 94 ? 18.190 -0.045 -4.523 1.00 95.00 94 GLU A N 1
ATOM 712 C CA . GLU A 1 94 ? 18.806 -1.329 -4.860 1.00 95.00 94 GLU A CA 1
ATOM 713 C C . GLU A 1 94 ? 18.017 -2.490 -4.250 1.00 95.00 94 GLU A C 1
ATOM 715 O O . GLU A 1 94 ? 17.605 -3.401 -4.970 1.00 95.00 94 GLU A O 1
ATOM 720 N N . TRP A 1 95 ? 17.715 -2.410 -2.950 1.00 94.94 95 TRP A N 1
ATOM 721 C CA . TRP A 1 95 ? 16.866 -3.393 -2.283 1.00 94.94 95 TRP A CA 1
ATOM 722 C C . TRP A 1 95 ? 15.491 -3.481 -2.954 1.00 94.94 95 TRP A C 1
ATOM 724 O O . TRP A 1 95 ? 15.076 -4.564 -3.361 1.00 94.94 95 TRP A O 1
ATOM 734 N N . PHE A 1 96 ? 14.819 -2.346 -3.154 1.00 95.38 96 PHE A N 1
ATOM 735 C CA . PHE A 1 96 ? 13.499 -2.297 -3.779 1.00 95.38 96 PHE A CA 1
ATOM 736 C C . PHE A 1 96 ? 13.501 -2.923 -5.183 1.00 95.38 96 PHE A C 1
ATOM 738 O O . PHE A 1 96 ? 12.627 -3.722 -5.504 1.00 95.38 96 PHE A O 1
ATOM 745 N N . GLY A 1 97 ? 14.518 -2.644 -6.003 1.00 94.50 97 GLY A N 1
ATOM 746 C CA . GLY A 1 97 ? 14.683 -3.270 -7.318 1.00 94.50 97 GLY A CA 1
ATOM 747 C C . GLY A 1 97 ? 14.901 -4.786 -7.245 1.00 94.50 97 GLY A C 1
ATOM 748 O O . GLY A 1 97 ? 14.384 -5.532 -8.084 1.00 94.50 97 GLY A O 1
ATOM 749 N N . SER A 1 98 ? 15.612 -5.266 -6.221 1.00 93.19 98 SER A N 1
ATOM 750 C CA . SER A 1 98 ? 15.795 -6.704 -5.998 1.00 93.19 98 SER A CA 1
ATOM 751 C C . SER A 1 98 ? 14.494 -7.397 -5.577 1.00 93.19 98 SER A C 1
ATOM 753 O O . SER A 1 98 ? 14.224 -8.507 -6.031 1.00 93.19 98 SER A O 1
ATOM 755 N N . GLU A 1 99 ? 13.650 -6.743 -4.776 1.00 93.69 99 GLU A N 1
ATOM 756 C CA . GLU A 1 99 ? 12.322 -7.245 -4.396 1.00 93.69 99 GLU A CA 1
ATOM 757 C C . GLU A 1 99 ? 11.380 -7.309 -5.602 1.00 93.69 99 GLU A C 1
ATOM 759 O O . GLU A 1 99 ? 10.726 -8.324 -5.837 1.00 93.69 99 GLU A O 1
ATOM 764 N N . VAL A 1 100 ? 11.373 -6.266 -6.436 1.00 93.88 100 VAL A N 1
ATOM 765 C CA . VAL A 1 100 ? 10.598 -6.232 -7.688 1.00 93.88 100 VAL A CA 1
ATOM 766 C C . VAL A 1 100 ? 10.983 -7.382 -8.616 1.00 93.88 100 VAL A C 1
ATOM 768 O O . VAL A 1 100 ? 10.116 -8.008 -9.227 1.00 93.88 100 VAL A O 1
ATOM 771 N N . SER A 1 101 ? 12.278 -7.688 -8.702 1.00 91.31 101 SER A N 1
ATOM 772 C CA . SER A 1 101 ? 12.789 -8.791 -9.524 1.00 91.31 101 SER A CA 1
ATOM 773 C C . SER A 1 101 ? 12.358 -10.163 -8.992 1.00 91.31 101 SER A C 1
ATOM 775 O O . SER A 1 101 ? 12.213 -11.110 -9.766 1.00 91.31 101 SER A O 1
ATOM 777 N N . GLN A 1 102 ? 12.115 -10.274 -7.683 1.00 89.94 102 GLN A N 1
ATOM 778 C CA . GLN A 1 102 ? 11.674 -11.506 -7.028 1.00 89.94 102 GLN A CA 1
ATOM 779 C C . GLN A 1 102 ? 10.163 -11.756 -7.145 1.00 89.94 102 GLN A C 1
ATOM 781 O O . GLN A 1 102 ? 9.740 -12.900 -7.012 1.00 89.94 102 GLN A O 1
ATOM 786 N N . MET A 1 103 ? 9.343 -10.744 -7.460 1.00 87.25 103 MET A N 1
ATOM 787 C CA . MET A 1 103 ? 7.877 -10.895 -7.535 1.00 87.25 103 MET A CA 1
ATOM 788 C C . MET A 1 103 ? 7.392 -11.943 -8.548 1.00 87.25 103 MET A C 1
ATOM 790 O O . MET A 1 103 ? 6.293 -12.468 -8.400 1.00 87.25 103 MET A O 1
ATOM 794 N N . ASN A 1 104 ? 8.193 -12.251 -9.572 1.00 83.94 104 ASN A N 1
ATOM 795 C CA . ASN A 1 104 ? 7.840 -13.223 -10.611 1.00 83.94 104 ASN A CA 1
ATOM 796 C C . ASN A 1 104 ? 8.368 -14.642 -10.320 1.00 83.94 104 ASN A C 1
ATOM 798 O O . ASN A 1 104 ? 8.306 -15.507 -11.195 1.00 83.94 104 ASN A O 1
ATOM 802 N N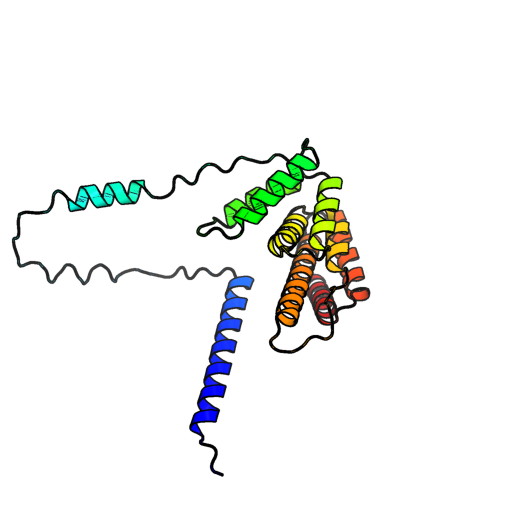 . GLN A 1 105 ? 8.944 -14.888 -9.140 1.00 85.88 105 GLN A N 1
ATOM 803 C CA . GLN A 1 105 ? 9.472 -16.203 -8.781 1.00 85.88 105 GLN A CA 1
ATOM 804 C C . GLN A 1 105 ? 8.345 -17.172 -8.400 1.00 85.88 105 GLN A C 1
ATOM 806 O O . GLN A 1 105 ? 7.382 -16.811 -7.727 1.00 85.88 105 GLN A O 1
ATOM 811 N N . TYR A 1 106 ? 8.480 -18.429 -8.823 1.00 67.94 106 TYR A N 1
ATOM 812 C CA . TYR A 1 106 ? 7.589 -19.516 -8.417 1.00 67.94 106 TYR A CA 1
ATOM 813 C C . TYR A 1 106 ? 7.987 -20.039 -7.026 1.00 67.94 106 TYR A C 1
ATOM 815 O O . TYR A 1 106 ? 9.166 -20.024 -6.680 1.00 67.94 106 TYR A O 1
ATOM 823 N N . HIS A 1 107 ? 7.017 -20.551 -6.258 1.00 76.44 107 HIS A N 1
ATOM 824 C CA . HIS A 1 107 ? 7.213 -21.131 -4.914 1.00 76.44 107 HIS A CA 1
ATOM 825 C C . HIS A 1 107 ? 7.625 -20.137 -3.815 1.00 76.44 107 HIS A C 1
ATOM 827 O O . HIS A 1 107 ? 8.478 -20.428 -2.977 1.00 76.44 107 HIS A O 1
ATOM 833 N N . VAL A 1 108 ? 6.986 -18.970 -3.796 1.00 80.12 108 VAL A N 1
ATOM 834 C CA . VAL A 1 108 ? 7.116 -18.014 -2.694 1.00 80.12 108 VAL A CA 1
ATOM 835 C C . VAL A 1 108 ? 6.139 -18.382 -1.577 1.00 80.12 108 VAL A C 1
ATOM 837 O O . VAL A 1 108 ? 4.947 -18.556 -1.827 1.00 80.12 108 VAL A O 1
ATOM 840 N N . ASP A 1 109 ? 6.641 -18.481 -0.348 1.00 87.88 109 ASP A N 1
ATOM 841 C CA . ASP A 1 109 ? 5.803 -18.537 0.849 1.00 87.88 109 ASP A CA 1
ATOM 842 C C . ASP A 1 109 ? 5.200 -17.142 1.093 1.00 87.88 109 ASP A C 1
ATOM 844 O O . ASP A 1 109 ? 5.899 -16.197 1.479 1.00 87.88 109 ASP A O 1
ATOM 848 N N . ALA A 1 110 ? 3.907 -17.005 0.790 1.00 86.81 110 ALA A N 1
ATOM 849 C CA . ALA A 1 110 ? 3.194 -15.735 0.861 1.00 86.81 110 ALA A CA 1
ATOM 850 C C . ALA A 1 110 ? 3.146 -15.175 2.290 1.00 86.81 110 ALA A C 1
ATOM 852 O O . ALA A 1 110 ? 3.326 -13.968 2.475 1.00 86.81 110 ALA A O 1
ATOM 853 N N . ASP A 1 111 ? 2.978 -16.043 3.289 1.00 88.62 111 ASP A N 1
ATOM 854 C CA . ASP A 1 111 ? 2.889 -15.640 4.690 1.00 88.62 111 ASP A CA 1
ATOM 855 C C . ASP A 1 111 ? 4.252 -15.153 5.184 1.00 88.62 111 ASP A C 1
ATOM 857 O O . ASP A 1 111 ? 4.350 -14.093 5.810 1.00 88.62 111 ASP A O 1
ATOM 861 N N . ALA A 1 112 ? 5.330 -15.861 4.833 1.00 89.06 112 ALA A N 1
ATOM 862 C CA . ALA A 1 112 ? 6.688 -15.443 5.175 1.00 89.06 112 ALA A CA 1
ATOM 863 C C . ALA A 1 112 ? 7.052 -14.088 4.546 1.00 89.06 112 ALA A C 1
ATOM 865 O O . ALA A 1 112 ? 7.634 -13.225 5.213 1.00 89.06 112 ALA A O 1
ATOM 866 N N . VAL A 1 113 ? 6.684 -13.861 3.280 1.00 89.81 113 VAL A N 1
ATOM 867 C CA . VAL A 1 113 ? 6.918 -12.574 2.605 1.00 89.81 113 VAL A CA 1
ATOM 868 C C . VAL A 1 113 ? 6.087 -11.458 3.226 1.00 89.81 113 VAL A C 1
ATOM 870 O O . VAL A 1 113 ? 6.614 -10.371 3.466 1.00 89.81 113 VAL A O 1
ATOM 873 N N . GLN A 1 114 ? 4.821 -11.718 3.547 1.00 90.12 114 GLN A N 1
ATOM 874 C CA . GLN A 1 114 ? 3.967 -10.745 4.222 1.00 90.12 114 GLN A CA 1
ATOM 875 C C . GLN A 1 114 ? 4.538 -10.343 5.588 1.00 90.12 114 GLN A C 1
ATOM 877 O O . GLN A 1 114 ? 4.637 -9.151 5.883 1.00 90.12 114 GLN A O 1
ATOM 882 N N . GLN A 1 115 ? 4.966 -11.310 6.404 1.00 90.56 115 GLN A N 1
ATOM 883 C CA . GLN A 1 115 ? 5.595 -11.038 7.701 1.00 90.56 115 GLN A CA 1
ATOM 884 C C . GLN A 1 115 ? 6.906 -10.262 7.549 1.00 90.56 115 GLN A C 1
ATOM 886 O O . GLN A 1 115 ? 7.147 -9.306 8.289 1.00 90.56 115 GLN A O 1
ATOM 891 N N . ARG A 1 116 ? 7.732 -10.608 6.554 1.00 92.00 116 ARG A N 1
ATOM 892 C CA . ARG A 1 116 ? 8.952 -9.853 6.239 1.00 92.00 116 ARG A CA 1
ATOM 893 C C . ARG A 1 116 ? 8.628 -8.402 5.901 1.00 92.00 116 ARG A C 1
ATOM 895 O O . ARG A 1 116 ? 9.267 -7.497 6.431 1.00 92.00 116 ARG A O 1
ATOM 902 N N . TYR A 1 117 ? 7.642 -8.162 5.041 1.00 93.81 117 TYR A N 1
ATOM 903 C CA . TYR A 1 117 ? 7.269 -6.803 4.664 1.00 93.81 117 TYR A CA 1
ATOM 904 C C . TYR A 1 117 ? 6.702 -6.008 5.828 1.00 93.81 117 TYR A C 1
ATOM 906 O O . TYR A 1 117 ? 7.132 -4.875 5.992 1.00 93.81 117 TYR A O 1
ATOM 914 N N . LEU A 1 118 ? 5.868 -6.602 6.686 1.00 92.12 118 LEU A N 1
ATOM 915 C CA . LEU A 1 118 ? 5.423 -5.972 7.935 1.00 92.12 118 LEU A CA 1
ATOM 916 C C . LEU A 1 118 ? 6.602 -5.523 8.813 1.00 92.12 118 LEU A C 1
ATOM 918 O O . LEU A 1 118 ? 6.615 -4.400 9.316 1.00 92.12 118 LEU A O 1
ATOM 922 N N . GLN A 1 119 ? 7.616 -6.376 8.978 1.00 92.19 119 GLN A N 1
ATOM 923 C CA . GLN A 1 119 ? 8.804 -6.051 9.774 1.00 92.19 119 GLN A CA 1
ATOM 924 C C . GLN A 1 119 ? 9.645 -4.931 9.152 1.00 92.19 119 GLN A C 1
ATOM 926 O O . GLN A 1 119 ? 10.180 -4.088 9.874 1.00 92.19 119 GLN A O 1
ATOM 931 N N . ILE A 1 120 ? 9.769 -4.916 7.823 1.00 94.19 120 ILE A N 1
ATOM 932 C CA . ILE A 1 120 ? 10.509 -3.879 7.098 1.00 94.19 120 ILE A CA 1
ATOM 933 C C . ILE A 1 120 ? 9.746 -2.554 7.169 1.00 94.19 120 ILE A C 1
ATOM 935 O O . ILE A 1 120 ? 10.309 -1.541 7.578 1.00 94.19 120 ILE A O 1
ATOM 939 N N . THR A 1 121 ? 8.463 -2.529 6.812 1.00 94.62 121 THR A N 1
ATOM 940 C CA . THR A 1 121 ? 7.673 -1.290 6.767 1.00 94.62 121 THR A CA 1
ATOM 941 C C . THR A 1 121 ? 7.529 -0.655 8.142 1.00 94.62 121 THR A C 1
ATOM 943 O O . THR A 1 121 ? 7.567 0.567 8.234 1.00 94.62 121 THR A O 1
ATOM 946 N N . ALA A 1 122 ? 7.483 -1.436 9.224 1.00 92.75 122 ALA A N 1
ATOM 947 C CA . ALA A 1 122 ? 7.485 -0.907 10.590 1.00 92.75 122 ALA A CA 1
ATOM 948 C C . ALA A 1 122 ? 8.723 -0.050 10.932 1.00 92.75 122 ALA A C 1
ATOM 950 O O . ALA A 1 122 ? 8.669 0.770 11.847 1.00 92.75 122 ALA A O 1
ATOM 951 N N . LYS A 1 123 ? 9.834 -0.230 10.208 1.00 94.38 123 LYS A N 1
ATOM 952 C CA . LYS A 1 123 ? 11.106 0.482 10.418 1.00 94.38 123 LYS A CA 1
ATOM 953 C C . LYS A 1 123 ? 11.401 1.533 9.344 1.00 94.38 123 LYS A C 1
ATOM 955 O O . LYS A 1 123 ? 12.428 2.207 9.414 1.00 94.38 123 LYS A O 1
ATOM 960 N N . MET A 1 124 ? 10.551 1.657 8.324 1.00 95.25 124 MET A N 1
ATOM 961 C CA . MET A 1 124 ? 10.776 2.612 7.244 1.00 95.25 124 MET A CA 1
ATOM 962 C C . MET A 1 124 ? 10.601 4.057 7.727 1.00 95.25 124 MET A C 1
ATOM 964 O O . MET A 1 124 ? 9.702 4.398 8.493 1.00 95.25 124 MET A O 1
ATOM 968 N N . SER A 1 125 ? 11.462 4.934 7.225 1.00 94.19 125 SER A N 1
ATOM 969 C CA . SER A 1 125 ? 11.388 6.375 7.434 1.00 94.19 125 SER A CA 1
ATOM 970 C C . SER A 1 125 ? 10.274 7.024 6.593 1.00 94.19 125 SER A C 1
ATOM 972 O O . SER A 1 125 ? 9.942 6.539 5.505 1.00 94.19 125 SER A O 1
ATOM 974 N N . PRO A 1 126 ? 9.763 8.203 6.999 1.00 92.62 126 PRO A N 1
ATOM 975 C CA . PRO A 1 126 ? 8.817 8.977 6.189 1.00 92.62 126 PRO A CA 1
ATOM 976 C C . PRO A 1 126 ? 9.325 9.294 4.773 1.00 92.62 126 PRO A C 1
ATOM 978 O O . PRO A 1 126 ? 8.548 9.347 3.822 1.00 92.62 126 PRO A O 1
ATOM 981 N N . ALA A 1 127 ? 10.639 9.482 4.603 1.00 92.81 127 ALA A N 1
ATOM 982 C CA . ALA A 1 127 ? 11.236 9.731 3.293 1.00 92.81 127 ALA A CA 1
ATOM 983 C C . ALA A 1 127 ? 11.116 8.514 2.357 1.00 92.81 127 ALA A C 1
ATOM 985 O O . ALA A 1 127 ? 10.825 8.690 1.173 1.00 92.81 127 ALA A O 1
ATOM 986 N N . GLN A 1 128 ? 11.283 7.297 2.887 1.00 94.88 128 GLN A N 1
ATOM 987 C CA . GLN A 1 128 ? 11.098 6.054 2.131 1.00 94.88 128 GLN A CA 1
ATOM 988 C C . GLN A 1 128 ? 9.627 5.851 1.753 1.00 94.88 128 GLN A C 1
ATOM 990 O O . GLN A 1 128 ? 9.340 5.527 0.603 1.00 94.88 128 GLN A O 1
ATOM 995 N N . PHE A 1 129 ? 8.679 6.132 2.655 1.00 94.69 129 PHE A N 1
ATOM 996 C CA . PHE A 1 129 ? 7.248 6.083 2.317 1.00 94.69 129 PHE A CA 1
ATOM 997 C C . PHE A 1 129 ? 6.862 7.079 1.232 1.00 94.69 129 PHE A C 1
ATOM 999 O O . PHE A 1 129 ? 6.145 6.727 0.294 1.00 94.69 129 PHE A O 1
ATOM 1006 N N . LYS A 1 130 ? 7.396 8.299 1.301 1.00 92.31 130 LYS A N 1
ATOM 1007 C CA . LYS A 1 130 ? 7.201 9.292 0.247 1.00 92.31 130 LYS A CA 1
ATOM 1008 C C . LYS A 1 130 ? 7.749 8.799 -1.093 1.00 92.31 130 LYS A C 1
ATOM 1010 O O . LYS A 1 130 ? 7.104 9.002 -2.118 1.00 92.31 130 LYS A O 1
ATOM 1015 N N . GLU A 1 131 ? 8.906 8.136 -1.099 1.00 93.69 131 GLU A N 1
ATOM 1016 C CA . GLU A 1 131 ? 9.476 7.532 -2.308 1.00 93.69 131 GLU A CA 1
ATOM 1017 C C . GLU A 1 131 ? 8.589 6.410 -2.863 1.00 93.69 131 GLU A C 1
ATOM 1019 O O . GLU A 1 131 ? 8.251 6.455 -4.046 1.00 93.69 131 GLU A O 1
ATOM 1024 N N . LEU A 1 132 ? 8.112 5.482 -2.025 1.00 94.94 132 LEU A N 1
ATOM 1025 C CA . LEU A 1 132 ? 7.149 4.450 -2.435 1.00 94.94 132 LEU A CA 1
ATOM 1026 C C . LEU A 1 132 ? 5.872 5.068 -3.011 1.00 94.94 132 LEU A C 1
ATOM 1028 O O . LEU A 1 132 ? 5.381 4.645 -4.053 1.00 94.94 132 LEU A O 1
ATOM 1032 N N . SER A 1 133 ? 5.354 6.121 -2.381 1.00 92.94 133 SER A N 1
ATOM 1033 C CA . SER A 1 133 ? 4.146 6.799 -2.847 1.00 92.94 133 SER A CA 1
ATOM 1034 C C . SER A 1 133 ? 4.346 7.511 -4.185 1.00 92.94 133 SER A C 1
ATOM 1036 O O . SER A 1 133 ? 3.425 7.557 -5.002 1.00 92.94 133 SER A O 1
ATOM 1038 N N . VAL A 1 134 ? 5.550 8.023 -4.459 1.00 92.69 134 VAL A N 1
ATOM 1039 C CA . VAL A 1 134 ? 5.914 8.532 -5.789 1.00 92.69 134 VAL A CA 1
ATOM 1040 C C . VAL A 1 134 ? 5.982 7.390 -6.800 1.00 92.69 134 VAL A C 1
ATOM 1042 O O . VAL A 1 134 ? 5.391 7.515 -7.870 1.00 92.69 134 VAL A O 1
ATOM 1045 N N . VAL A 1 135 ? 6.639 6.273 -6.477 1.00 93.75 135 VAL A N 1
ATOM 1046 C CA . VAL A 1 135 ? 6.747 5.107 -7.374 1.00 93.75 135 VAL A CA 1
ATOM 1047 C C . VAL A 1 135 ? 5.365 4.556 -7.728 1.00 93.75 135 VAL A C 1
ATOM 1049 O O . VAL A 1 135 ? 5.056 4.402 -8.906 1.00 93.75 135 VAL A O 1
ATOM 1052 N N . ALA A 1 136 ? 4.489 4.356 -6.742 1.00 92.44 136 ALA A N 1
ATOM 1053 C CA . ALA A 1 136 ? 3.141 3.829 -6.953 1.00 92.44 136 ALA A CA 1
ATOM 1054 C C . ALA A 1 136 ? 2.305 4.708 -7.911 1.00 92.44 136 ALA A C 1
ATOM 1056 O O . ALA A 1 136 ? 1.548 4.199 -8.748 1.00 92.44 136 ALA A O 1
ATOM 1057 N N . ARG A 1 137 ? 2.473 6.036 -7.835 1.00 90.62 137 ARG A N 1
ATOM 1058 C CA . ARG A 1 137 ? 1.765 7.028 -8.669 1.00 90.62 137 ARG A CA 1
ATOM 1059 C C . ARG A 1 137 ? 2.412 7.274 -10.029 1.00 90.62 137 ARG A C 1
ATOM 1061 O O . ARG A 1 137 ? 1.729 7.701 -10.956 1.00 90.62 137 ARG A O 1
ATOM 1068 N N . THR A 1 138 ? 3.717 7.057 -10.145 1.00 88.56 138 THR A N 1
ATOM 1069 C CA . THR A 1 138 ? 4.453 7.336 -11.378 1.00 88.56 138 THR A CA 1
ATOM 1070 C C . THR A 1 138 ? 4.115 6.279 -12.410 1.00 88.56 138 THR A C 1
ATOM 1072 O O . THR A 1 138 ? 4.209 5.085 -12.140 1.00 88.56 138 THR A O 1
ATOM 1075 N N . LYS A 1 139 ? 3.763 6.714 -13.619 1.00 81.44 139 LYS A N 1
ATOM 1076 C CA . LYS A 1 139 ? 3.592 5.820 -14.761 1.00 81.44 139 LYS A CA 1
ATOM 1077 C C . LYS A 1 139 ? 4.960 5.254 -15.178 1.00 81.44 139 LYS A C 1
ATOM 1079 O O . LYS A 1 139 ? 5.633 5.814 -16.035 1.00 81.44 139 LYS A O 1
ATOM 1084 N N . SER A 1 140 ? 5.389 4.187 -14.508 1.00 78.12 140 SER A N 1
ATOM 1085 C CA . SER A 1 140 ? 6.587 3.399 -14.830 1.00 78.12 140 SER A CA 1
ATOM 1086 C C . SER A 1 140 ? 6.232 2.306 -15.850 1.00 78.12 140 SER A C 1
ATOM 1088 O O . SER A 1 140 ? 5.127 1.759 -15.770 1.00 78.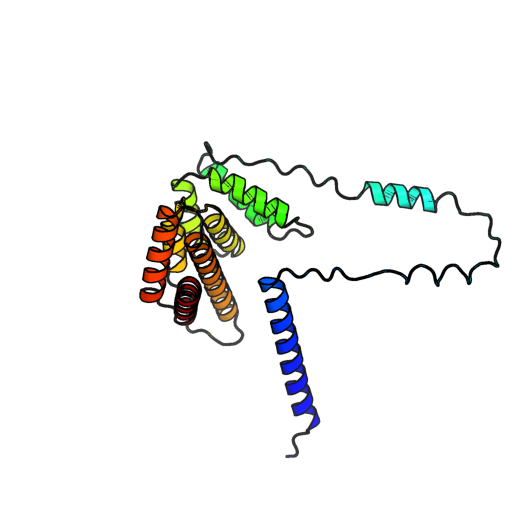12 140 SER A O 1
ATOM 1090 N N . PRO A 1 141 ? 7.134 1.948 -16.788 1.00 67.88 141 PRO A N 1
ATOM 1091 C CA . PRO A 1 141 ? 6.961 0.763 -17.633 1.00 67.88 141 PRO A CA 1
ATOM 1092 C C . PRO A 1 141 ? 6.944 -0.544 -16.824 1.00 67.88 141 PRO A C 1
ATOM 1094 O O . PRO A 1 141 ? 6.441 -1.554 -17.312 1.00 67.88 141 PRO A O 1
ATOM 1097 N N . ASN A 1 142 ? 7.464 -0.542 -15.592 1.00 89.12 142 ASN A N 1
ATOM 1098 C CA . ASN A 1 142 ? 7.493 -1.715 -14.732 1.00 89.12 142 ASN A CA 1
ATOM 1099 C C . ASN A 1 142 ? 6.309 -1.707 -13.751 1.00 89.12 142 ASN A C 1
ATOM 1101 O O . ASN A 1 142 ? 6.337 -1.044 -12.713 1.00 89.12 142 ASN A O 1
ATOM 1105 N N . ILE A 1 143 ? 5.252 -2.456 -14.074 1.00 87.44 143 ILE A N 1
ATOM 1106 C CA . ILE A 1 143 ? 4.058 -2.556 -13.221 1.00 87.44 143 ILE A CA 1
ATOM 1107 C C . ILE A 1 143 ? 4.372 -3.173 -11.852 1.00 87.44 143 ILE A C 1
ATOM 1109 O O . ILE A 1 143 ? 3.779 -2.763 -10.855 1.00 87.44 143 ILE A O 1
ATOM 1113 N N . ASN A 1 144 ? 5.348 -4.082 -11.775 1.00 91.88 144 ASN A N 1
ATOM 1114 C CA . ASN A 1 144 ? 5.717 -4.752 -10.529 1.00 91.88 144 ASN A CA 1
ATOM 1115 C C . ASN A 1 144 ? 6.281 -3.764 -9.499 1.00 91.88 144 ASN A C 1
ATOM 1117 O O . ASN A 1 144 ? 5.956 -3.873 -8.323 1.00 91.88 144 ASN A O 1
ATOM 1121 N N . GLU A 1 145 ? 7.029 -2.739 -9.929 1.00 93.69 145 GLU A N 1
ATOM 1122 C CA . GLU A 1 145 ? 7.462 -1.647 -9.037 1.00 93.69 145 GLU A CA 1
ATOM 1123 C C . GLU A 1 145 ? 6.267 -0.959 -8.389 1.00 93.69 145 GLU A C 1
ATOM 1125 O O . GLU A 1 145 ? 6.247 -0.695 -7.191 1.00 93.69 145 GLU A O 1
ATOM 1130 N N . ARG A 1 146 ? 5.234 -0.678 -9.176 1.00 92.25 146 ARG A N 1
ATOM 1131 C CA . ARG A 1 146 ? 4.069 0.067 -8.702 1.00 92.25 146 ARG A CA 1
ATOM 1132 C C . ARG A 1 146 ? 3.201 -0.782 -7.786 1.00 92.25 146 ARG A C 1
ATOM 1134 O O . ARG A 1 146 ? 2.741 -0.281 -6.762 1.00 92.25 146 ARG A O 1
ATOM 1141 N N . VAL A 1 147 ? 3.025 -2.057 -8.135 1.00 92.12 147 VAL A N 1
ATOM 1142 C CA . VAL A 1 147 ? 2.324 -3.045 -7.308 1.00 92.12 147 VAL A CA 1
ATOM 1143 C C . VAL A 1 147 ? 3.045 -3.210 -5.976 1.00 92.12 147 VAL A C 1
ATOM 1145 O O . VAL A 1 147 ? 2.412 -3.049 -4.937 1.00 92.12 147 VAL A O 1
ATOM 1148 N N . LEU A 1 148 ? 4.361 -3.449 -5.983 1.00 94.81 148 LEU A N 1
ATOM 1149 C CA . LEU A 1 148 ? 5.133 -3.596 -4.751 1.00 94.81 148 LEU A CA 1
ATOM 1150 C C . LEU A 1 148 ? 5.091 -2.323 -3.908 1.00 94.81 148 LEU A C 1
ATOM 1152 O O . LEU A 1 148 ? 4.888 -2.398 -2.701 1.00 94.81 148 LEU A O 1
ATOM 1156 N N . ALA A 1 149 ? 5.239 -1.150 -4.526 1.00 95.25 149 ALA A N 1
ATOM 1157 C CA . ALA A 1 149 ? 5.173 0.114 -3.806 1.00 95.25 149 ALA A CA 1
ATOM 1158 C C . ALA A 1 149 ? 3.812 0.319 -3.128 1.00 95.25 149 ALA A C 1
ATOM 1160 O O . ALA A 1 149 ? 3.767 0.651 -1.946 1.00 95.25 149 ALA A O 1
ATOM 1161 N N . ALA A 1 150 ? 2.710 0.075 -3.843 1.00 93.50 150 ALA A N 1
ATOM 1162 C CA . ALA A 1 150 ? 1.364 0.135 -3.277 1.00 93.50 150 ALA A CA 1
ATOM 1163 C C . ALA A 1 150 ? 1.165 -0.893 -2.151 1.00 93.50 150 ALA A C 1
ATOM 1165 O O . ALA A 1 150 ? 0.572 -0.575 -1.123 1.00 93.50 150 ALA A O 1
ATOM 1166 N N . TYR A 1 151 ? 1.700 -2.103 -2.324 1.00 93.50 151 TYR A N 1
ATOM 1167 C CA . TYR A 1 151 ? 1.628 -3.176 -1.337 1.00 93.50 151 TYR A CA 1
ATOM 1168 C C . TYR A 1 151 ? 2.376 -2.805 -0.048 1.00 93.50 151 TYR A C 1
ATOM 1170 O O . TYR A 1 151 ? 1.794 -2.857 1.032 1.00 93.50 151 TYR A O 1
ATOM 1178 N N . LEU A 1 152 ? 3.623 -2.332 -0.152 1.00 95.44 152 LEU A N 1
ATOM 1179 C CA . LEU A 1 152 ? 4.430 -1.885 0.991 1.00 95.44 152 LEU A CA 1
ATOM 1180 C C . LEU A 1 152 ? 3.813 -0.674 1.707 1.00 95.44 152 LEU A C 1
ATOM 1182 O O . LEU A 1 152 ? 3.836 -0.620 2.935 1.00 95.44 152 LEU A O 1
ATOM 1186 N N . LEU A 1 153 ? 3.202 0.263 0.972 1.00 94.81 153 LEU A N 1
ATOM 1187 C CA . LEU A 1 153 ? 2.434 1.364 1.571 1.00 94.81 153 LEU A CA 1
ATOM 1188 C C . LEU A 1 153 ? 1.221 0.882 2.376 1.00 94.81 153 LEU A C 1
ATOM 1190 O O . LEU A 1 153 ? 0.749 1.624 3.229 1.00 94.81 153 LEU A O 1
ATOM 1194 N N . GLY A 1 154 ? 0.705 -0.316 2.100 1.00 92.62 154 GLY A N 1
ATOM 1195 C CA . GLY A 1 154 ? -0.377 -0.931 2.863 1.00 92.62 154 GLY A CA 1
ATOM 1196 C C . GLY A 1 154 ? 0.074 -1.590 4.173 1.00 92.62 154 GLY A C 1
ATOM 1197 O O . GLY A 1 154 ? -0.730 -1.698 5.094 1.00 92.62 154 GLY A O 1
ATOM 1198 N N . PHE A 1 155 ? 1.340 -2.016 4.284 1.00 92.69 155 PHE A N 1
ATOM 1199 C CA . PHE A 1 155 ? 1.871 -2.729 5.466 1.00 92.69 155 PHE A CA 1
ATOM 1200 C C . PHE A 1 155 ? 2.492 -1.841 6.535 1.00 92.69 155 PHE A C 1
ATOM 1202 O O . PHE A 1 155 ? 2.836 -2.296 7.621 1.00 92.69 155 PHE A O 1
ATOM 1209 N N . SER A 1 156 ? 2.677 -0.569 6.254 1.00 89.94 156 SER A N 1
ATOM 1210 C CA . SER A 1 156 ? 3.194 0.437 7.187 1.00 89.94 156 SER A CA 1
ATOM 1211 C C . SER A 1 156 ? 2.254 0.779 8.341 1.00 89.94 156 SER A C 1
ATOM 1213 O O . SER A 1 156 ? 2.620 1.553 9.229 1.00 89.94 156 SER A O 1
ATOM 1215 N N . GLY A 1 157 ? 1.044 0.219 8.341 1.00 88.81 157 GLY A N 1
ATOM 1216 C CA . GLY A 1 157 ? 0.057 0.457 9.378 1.00 88.81 157 GLY A CA 1
ATOM 1217 C C . GLY A 1 157 ? -0.321 1.935 9.454 1.00 88.81 157 GLY A C 1
ATOM 1218 O O . GLY A 1 157 ? -0.583 2.593 8.450 1.00 88.81 157 GLY A O 1
ATOM 1219 N N . TYR A 1 158 ? -0.313 2.484 10.665 1.00 90.38 158 TYR A N 1
ATOM 1220 C CA . TYR A 1 158 ? -0.727 3.865 10.914 1.00 90.38 158 TYR A CA 1
ATOM 1221 C C . TYR A 1 158 ? 0.314 4.930 10.532 1.00 90.38 158 TYR A C 1
ATOM 1223 O O . TYR A 1 158 ? -0.013 6.117 10.523 1.00 90.38 158 TYR A O 1
ATOM 1231 N N . ALA A 1 159 ? 1.560 4.544 10.234 1.00 88.44 159 ALA A N 1
ATOM 1232 C CA . ALA A 1 159 ? 2.674 5.486 10.090 1.00 88.44 159 ALA A CA 1
ATOM 1233 C C . ALA A 1 159 ? 2.556 6.417 8.867 1.00 88.44 159 ALA A C 1
ATOM 1235 O O . ALA A 1 159 ? 3.166 7.484 8.845 1.00 88.44 159 ALA A O 1
ATOM 1236 N N . ASN A 1 160 ? 1.784 6.031 7.850 1.00 90.06 160 ASN A N 1
ATOM 1237 C CA . ASN A 1 160 ? 1.739 6.719 6.557 1.00 90.06 160 ASN A CA 1
ATOM 1238 C C . ASN A 1 160 ? 0.323 6.788 5.950 1.00 90.06 160 ASN A C 1
ATOM 1240 O O . ASN A 1 160 ? 0.183 6.867 4.728 1.00 90.06 160 ASN A O 1
ATOM 1244 N N . VAL A 1 161 ? -0.725 6.777 6.782 1.00 92.62 161 VAL A N 1
ATOM 1245 C CA . VAL A 1 161 ? -2.136 6.830 6.339 1.00 92.62 161 VAL A CA 1
ATOM 1246 C C . VAL A 1 161 ? -2.362 7.915 5.277 1.00 92.62 161 VAL A C 1
ATOM 1248 O O . VAL A 1 161 ? -3.044 7.678 4.283 1.00 92.62 161 VAL A O 1
ATOM 1251 N N . GLY A 1 162 ? -1.729 9.083 5.436 1.00 92.31 162 GLY A N 1
ATOM 1252 C CA . GLY A 1 162 ? -1.813 10.180 4.470 1.00 92.31 162 GLY A CA 1
ATOM 1253 C C . GLY A 1 162 ? -1.201 9.868 3.097 1.00 92.31 162 GLY A C 1
ATOM 1254 O O . GLY A 1 162 ? -1.778 10.246 2.079 1.00 92.31 162 GLY A O 1
ATOM 1255 N N . ASP A 1 163 ? -0.071 9.157 3.033 1.00 92.38 163 ASP A N 1
ATOM 1256 C CA . ASP A 1 163 ? 0.550 8.761 1.759 1.00 92.38 163 ASP A CA 1
ATOM 1257 C C . ASP A 1 163 ? -0.257 7.673 1.046 1.00 92.38 163 ASP A C 1
ATOM 1259 O O . ASP A 1 163 ? -0.359 7.692 -0.186 1.00 92.38 163 ASP A O 1
ATOM 1263 N N . LEU A 1 164 ? -0.854 6.753 1.810 1.00 93.38 164 LEU A N 1
ATOM 1264 C CA . LEU A 1 164 ? -1.760 5.729 1.296 1.00 93.38 164 LEU A CA 1
ATOM 1265 C C . LEU A 1 164 ? -3.042 6.362 0.735 1.00 93.38 164 LEU A C 1
ATOM 1267 O O . LEU A 1 164 ? -3.434 6.070 -0.396 1.00 93.38 164 LEU A O 1
ATOM 1271 N N . ALA A 1 165 ? -3.644 7.299 1.472 1.00 93.81 165 ALA A N 1
ATOM 1272 C CA . ALA A 1 165 ? -4.807 8.062 1.023 1.00 93.81 165 ALA A CA 1
ATOM 1273 C C . ALA A 1 165 ? -4.503 8.905 -0.221 1.00 93.81 165 ALA A C 1
ATOM 1275 O O . ALA A 1 165 ? -5.265 8.878 -1.187 1.00 93.81 165 ALA A O 1
ATOM 1276 N N . ALA A 1 166 ? -3.358 9.592 -0.250 1.00 92.50 166 ALA A N 1
ATOM 1277 C CA . ALA A 1 166 ? -2.932 10.383 -1.402 1.00 92.50 166 ALA A CA 1
ATOM 1278 C C . ALA A 1 166 ? -2.681 9.524 -2.651 1.00 92.50 166 ALA A C 1
ATOM 1280 O O . ALA A 1 166 ? -2.921 9.975 -3.776 1.00 92.50 166 ALA A O 1
ATOM 1281 N N . PHE A 1 167 ? -2.190 8.294 -2.477 1.00 93.12 167 PHE A N 1
ATOM 1282 C CA . PHE A 1 167 ? -2.093 7.322 -3.561 1.00 93.12 167 PHE A CA 1
ATOM 1283 C C . PHE A 1 167 ? -3.484 6.899 -4.045 1.00 93.12 167 PHE A C 1
ATOM 1285 O O . PHE A 1 167 ? -3.771 7.000 -5.239 1.00 93.12 167 PHE A O 1
ATOM 1292 N N . ALA A 1 168 ? -4.365 6.504 -3.130 1.00 93.81 168 ALA A N 1
ATOM 1293 C CA . ALA A 1 168 ? -5.708 6.029 -3.440 1.00 93.81 168 ALA A CA 1
ATOM 1294 C C . ALA A 1 168 ? -6.596 7.107 -4.102 1.00 93.81 168 ALA A C 1
ATOM 1296 O O . ALA A 1 168 ? -7.408 6.798 -4.973 1.00 93.81 168 ALA A O 1
ATOM 1297 N N . SER A 1 169 ? -6.389 8.386 -3.771 1.00 93.38 169 SER A N 1
ATOM 1298 C CA . SER A 1 169 ? -7.091 9.517 -4.390 1.00 93.38 169 SER A CA 1
ATOM 1299 C C . SER A 1 169 ? -6.462 10.011 -5.696 1.00 93.38 169 SER A C 1
ATOM 1301 O O . SER A 1 169 ? -7.008 10.905 -6.349 1.00 93.38 169 SER A O 1
ATOM 1303 N N . SER A 1 170 ? -5.281 9.509 -6.066 1.00 91.56 170 SER A N 1
ATOM 1304 C CA . SER A 1 170 ? -4.557 10.015 -7.233 1.00 91.56 170 SER A CA 1
ATOM 1305 C C . SER A 1 170 ? -5.285 9.668 -8.539 1.00 91.56 170 SER A C 1
ATOM 1307 O O . SER A 1 170 ? -5.778 8.542 -8.681 1.00 91.56 170 SER A O 1
ATOM 1309 N N . PRO A 1 171 ? -5.344 10.599 -9.516 1.00 89.31 171 PRO A N 1
ATOM 1310 C CA . PRO A 1 171 ? -5.947 10.321 -10.812 1.00 89.31 171 PRO A CA 1
ATOM 1311 C C . PRO A 1 171 ? -5.309 9.103 -11.479 1.00 89.31 171 PRO A C 1
ATOM 1313 O O . PRO A 1 171 ? -4.087 8.949 -11.485 1.00 89.31 171 PRO A O 1
ATOM 1316 N N . ILE A 1 172 ? -6.147 8.259 -12.071 1.00 87.19 172 ILE A N 1
ATOM 1317 C CA . ILE A 1 172 ? -5.694 7.172 -12.930 1.00 87.19 172 ILE A CA 1
ATOM 1318 C C . ILE A 1 172 ? -5.294 7.800 -14.271 1.00 87.19 172 ILE A C 1
ATOM 1320 O O . ILE A 1 172 ? -6.148 8.277 -15.018 1.00 87.19 172 ILE A O 1
ATOM 1324 N N . VAL A 1 173 ? -3.988 7.874 -14.540 1.00 79.19 173 VAL A N 1
ATOM 1325 C CA . VAL A 1 173 ? -3.446 8.463 -15.772 1.00 79.19 173 VAL A CA 1
ATOM 1326 C C . VAL A 1 173 ? -3.397 7.385 -16.851 1.00 79.19 173 VAL A C 1
ATOM 1328 O O . VAL A 1 173 ? -2.536 6.509 -16.815 1.00 79.19 173 VAL A O 1
ATOM 1331 N N . LEU A 1 174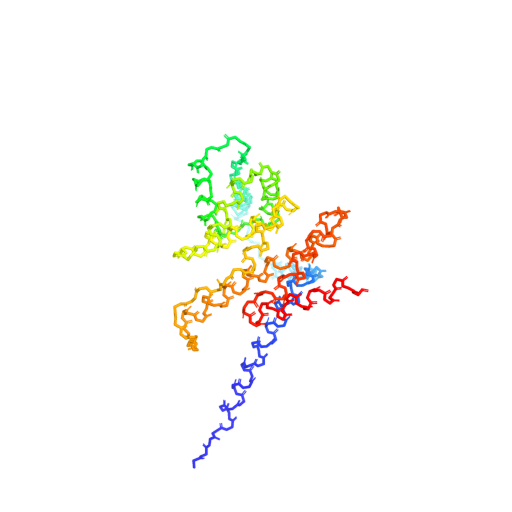 ? -4.321 7.454 -17.808 1.00 72.38 174 LEU A N 1
ATOM 1332 C CA . LEU A 1 174 ? -4.366 6.570 -18.976 1.00 72.38 174 LEU A CA 1
ATOM 1333 C C . LEU A 1 174 ? -4.199 7.400 -20.242 1.00 72.38 174 LEU A C 1
ATOM 1335 O O . LEU A 1 174 ? -4.719 8.515 -20.327 1.00 72.38 174 LEU A O 1
ATOM 1339 N N . ASP A 1 175 ? -3.490 6.848 -21.222 1.00 67.44 175 ASP A N 1
ATOM 1340 C CA . ASP A 1 175 ? -3.375 7.485 -22.529 1.00 67.44 175 ASP A CA 1
ATOM 1341 C C . ASP A 1 175 ? -4.624 7.139 -23.340 1.00 67.44 175 ASP A C 1
ATOM 1343 O O . ASP A 1 175 ? -4.808 6.002 -23.765 1.00 67.44 175 ASP A O 1
ATOM 1347 N N . GLY A 1 176 ? -5.486 8.129 -23.557 1.00 65.75 176 GLY A N 1
ATOM 1348 C CA . GLY A 1 176 ? -6.612 8.009 -24.480 1.00 65.75 176 GLY A CA 1
ATOM 1349 C C . GLY A 1 176 ? -7.911 7.480 -23.870 1.00 65.75 176 GLY A C 1
ATOM 1350 O O . GLY A 1 176 ? -8.077 7.346 -22.657 1.00 65.75 176 GLY A O 1
ATOM 1351 N N . LYS A 1 177 ? -8.895 7.267 -24.749 1.00 72.25 177 LYS A N 1
ATOM 1352 C CA . LYS A 1 177 ? -10.202 6.721 -24.372 1.00 72.25 177 LYS A CA 1
ATOM 1353 C C . LYS A 1 177 ? -10.065 5.206 -24.187 1.00 72.25 177 LYS A C 1
ATOM 1355 O O . LYS A 1 177 ? -9.376 4.585 -24.990 1.00 72.25 177 LYS A O 1
ATOM 1360 N N . PRO A 1 178 ? -10.708 4.607 -23.170 1.00 66.88 178 PRO A N 1
ATOM 1361 C CA . PRO A 1 178 ? -10.678 3.164 -22.987 1.00 66.88 178 PRO A CA 1
ATOM 1362 C C . PRO A 1 178 ? -11.320 2.487 -24.199 1.00 66.88 178 PRO A C 1
ATOM 1364 O O . PRO A 1 178 ? -12.510 2.656 -24.466 1.00 66.88 178 PRO A O 1
ATOM 1367 N N . GLU A 1 179 ? -10.506 1.752 -24.945 1.00 77.31 179 GLU A N 1
ATOM 1368 C CA . GLU A 1 179 ? -10.947 0.887 -26.029 1.00 77.31 179 GLU A CA 1
ATOM 1369 C C . GLU A 1 179 ? -11.063 -0.542 -25.502 1.00 77.31 179 GLU 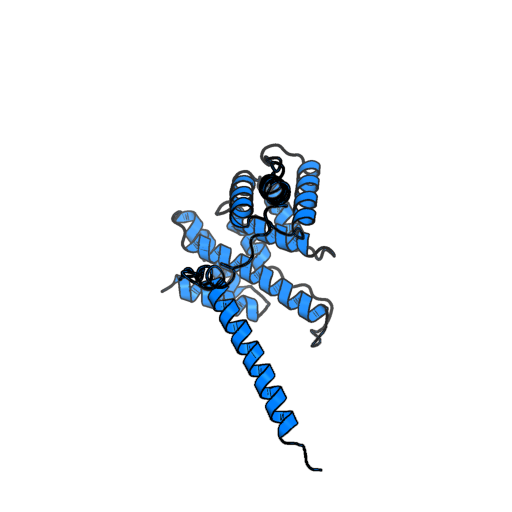A C 1
ATOM 1371 O O . GLU A 1 179 ? -10.190 -1.022 -24.775 1.00 77.31 179 GLU A O 1
ATOM 1376 N N . VAL A 1 180 ? -12.153 -1.215 -25.863 1.00 83.06 180 VAL A N 1
ATOM 1377 C CA . VAL A 1 180 ? -12.447 -2.574 -25.399 1.00 83.06 180 VAL A CA 1
ATOM 1378 C C . VAL A 1 180 ? -11.435 -3.557 -25.996 1.00 83.06 180 VAL A C 1
ATOM 1380 O O . VAL A 1 180 ? -11.095 -3.460 -27.174 1.00 83.06 180 VAL A O 1
ATOM 1383 N N . HIS A 1 181 ? -10.989 -4.522 -25.193 1.00 85.06 181 HIS A N 1
ATOM 1384 C CA . HIS A 1 181 ? -10.023 -5.566 -25.543 1.00 85.06 181 HIS A CA 1
ATOM 1385 C C . HIS A 1 181 ? -8.628 -5.039 -25.897 1.00 85.06 181 HIS A C 1
ATOM 1387 O O . HIS A 1 181 ? -7.935 -5.606 -26.744 1.00 85.06 181 HIS A O 1
ATOM 1393 N N . THR A 1 182 ? -8.194 -3.968 -25.230 1.00 85.62 182 THR A N 1
ATOM 1394 C CA . THR A 1 182 ? -6.868 -3.375 -25.441 1.00 85.62 182 THR A CA 1
ATOM 1395 C C . THR A 1 182 ? -5.961 -3.508 -24.220 1.00 85.62 182 THR A C 1
ATOM 1397 O O . THR A 1 182 ? -6.395 -3.717 -23.085 1.00 85.62 182 THR A O 1
ATOM 1400 N N . VAL A 1 183 ? -4.656 -3.330 -24.441 1.00 83.94 183 VAL A N 1
ATOM 1401 C CA . VAL A 1 183 ? -3.671 -3.222 -23.353 1.00 83.94 183 VAL A CA 1
ATOM 1402 C C . VAL A 1 183 ? -4.014 -2.051 -22.422 1.00 83.94 183 VAL A C 1
ATOM 1404 O O . VAL A 1 183 ? -3.843 -2.166 -21.210 1.00 83.94 183 VAL A O 1
ATOM 1407 N N . ALA A 1 184 ? -4.561 -0.958 -22.965 1.00 83.94 184 ALA A N 1
ATOM 1408 C CA . ALA A 1 184 ? -4.988 0.202 -22.188 1.00 83.94 184 ALA A CA 1
ATOM 1409 C C . ALA A 1 184 ? -6.138 -0.131 -21.220 1.00 83.94 184 ALA A C 1
ATOM 1411 O O . ALA A 1 184 ? -6.133 0.335 -20.080 1.00 83.94 184 ALA A O 1
ATOM 1412 N N . GLU A 1 185 ? -7.087 -0.981 -21.626 1.00 84.81 185 GLU A N 1
ATOM 1413 C CA . GLU A 1 185 ? -8.140 -1.484 -20.733 1.00 84.81 185 GLU A CA 1
ATOM 1414 C C . GLU A 1 185 ? -7.546 -2.306 -19.584 1.00 84.81 185 GLU A C 1
ATOM 1416 O O . GLU A 1 185 ? -7.878 -2.086 -18.420 1.00 84.81 185 GLU A O 1
ATOM 1421 N N . THR A 1 186 ? -6.610 -3.210 -19.887 1.00 87.81 186 THR A N 1
ATOM 1422 C CA . THR A 1 186 ? -5.952 -4.027 -18.855 1.00 87.81 186 THR A CA 1
ATOM 1423 C C . THR A 1 186 ? -5.191 -3.149 -17.859 1.00 87.81 186 THR A C 1
ATOM 1425 O O . THR A 1 186 ? -5.311 -3.341 -16.650 1.00 87.81 186 THR A O 1
ATOM 1428 N N . GLN A 1 187 ? -4.473 -2.134 -18.345 1.00 86.12 187 GLN A N 1
ATOM 1429 C CA . GLN A 1 187 ? -3.798 -1.149 -17.496 1.00 86.12 187 GLN A CA 1
ATOM 1430 C C . GLN A 1 187 ? -4.792 -0.371 -16.628 1.00 86.12 187 GLN A C 1
ATOM 1432 O O . GLN A 1 187 ? -4.544 -0.172 -15.443 1.00 86.12 187 GLN A O 1
ATOM 1437 N N . GLN A 1 188 ? -5.947 0.023 -17.170 1.00 87.44 188 GLN A N 1
ATOM 1438 C CA . GLN A 1 188 ? -6.994 0.687 -16.392 1.00 87.44 188 GLN A CA 1
ATOM 1439 C C . GLN A 1 188 ? -7.520 -0.197 -15.259 1.00 87.44 188 GLN A C 1
ATOM 1441 O O . GLN A 1 188 ? -7.703 0.283 -14.138 1.00 87.44 188 GLN A O 1
ATOM 1446 N N . VAL A 1 189 ? -7.760 -1.479 -15.533 1.00 90.06 189 VAL A N 1
ATOM 1447 C CA . VAL A 1 189 ? -8.204 -2.439 -14.516 1.00 90.06 189 VAL A CA 1
ATOM 1448 C C . VAL A 1 189 ? -7.136 -2.612 -13.437 1.00 90.06 189 VAL A C 1
ATOM 1450 O O . VAL A 1 189 ? -7.465 -2.554 -12.254 1.00 90.06 189 VAL A O 1
ATOM 1453 N N . GLN A 1 190 ? -5.864 -2.744 -13.823 1.00 89.88 190 GLN A N 1
ATOM 1454 C CA . GLN A 1 190 ? -4.742 -2.829 -12.883 1.00 89.88 190 GLN A CA 1
ATOM 1455 C C . GLN A 1 190 ? -4.652 -1.585 -11.993 1.00 89.88 190 GLN A C 1
ATOM 1457 O O . GLN A 1 190 ? -4.564 -1.705 -10.774 1.00 89.88 190 GLN A O 1
ATOM 1462 N N . GLU A 1 191 ? -4.751 -0.386 -12.572 1.00 90.50 191 GLU A N 1
ATOM 1463 C CA . GLU A 1 191 ? -4.741 0.859 -11.802 1.00 90.50 191 GLU A CA 1
ATOM 1464 C C . GLU A 1 191 ? -5.876 0.923 -10.789 1.00 90.50 191 GLU A C 1
ATOM 1466 O O . GLU A 1 191 ? -5.646 1.262 -9.628 1.00 90.50 191 GLU A O 1
ATOM 1471 N N . ARG A 1 192 ? -7.095 0.570 -11.206 1.00 93.12 192 ARG A N 1
ATOM 1472 C CA . ARG A 1 192 ? -8.250 0.530 -10.305 1.00 93.12 192 ARG A CA 1
ATOM 1473 C C . ARG A 1 192 ? -8.044 -0.475 -9.181 1.00 93.12 192 ARG A C 1
ATOM 1475 O O . ARG A 1 192 ? -8.302 -0.127 -8.034 1.00 93.12 192 ARG A O 1
ATOM 1482 N N . ALA A 1 193 ? -7.537 -1.669 -9.485 1.00 92.88 193 ALA A N 1
ATOM 1483 C CA . ALA A 1 193 ? -7.246 -2.688 -8.481 1.00 92.88 193 ALA A CA 1
ATOM 1484 C C . ALA A 1 193 ? -6.241 -2.184 -7.434 1.00 92.88 193 ALA A C 1
ATOM 1486 O O . ALA A 1 193 ? -6.444 -2.383 -6.240 1.00 92.88 193 ALA A O 1
ATOM 1487 N N . LEU A 1 194 ? -5.210 -1.443 -7.853 1.00 92.88 194 LEU A N 1
ATOM 1488 C CA . LEU A 1 194 ? -4.261 -0.830 -6.921 1.00 92.88 194 LEU A CA 1
ATOM 1489 C C . LEU A 1 194 ? -4.908 0.237 -6.027 1.00 92.88 194 LEU A C 1
ATOM 1491 O O . LEU A 1 194 ? -4.564 0.343 -4.850 1.00 92.88 194 LEU A O 1
ATOM 1495 N N . ARG A 1 195 ? -5.844 1.037 -6.559 1.00 94.69 195 ARG A N 1
ATOM 1496 C CA . ARG A 1 195 ? -6.592 2.015 -5.747 1.00 94.69 195 ARG A CA 1
ATOM 1497 C C . ARG A 1 195 ? -7.528 1.321 -4.758 1.00 94.69 195 ARG A C 1
ATOM 1499 O O . ARG A 1 195 ? -7.596 1.743 -3.609 1.00 94.69 195 ARG A O 1
ATOM 1506 N N . VAL A 1 196 ? -8.194 0.250 -5.186 1.00 95.31 196 VAL A N 1
ATOM 1507 C CA . VAL A 1 196 ? -9.049 -0.589 -4.334 1.00 95.31 196 VAL A CA 1
ATOM 1508 C C . VAL A 1 196 ? -8.245 -1.199 -3.187 1.00 95.31 196 VAL A C 1
ATOM 1510 O O . VAL A 1 196 ? -8.642 -1.040 -2.040 1.00 95.31 196 VAL A O 1
ATOM 1513 N N . LEU A 1 197 ? -7.065 -1.762 -3.464 1.00 94.06 197 LEU A N 1
ATOM 1514 C CA . LEU A 1 197 ? -6.173 -2.294 -2.429 1.00 94.06 197 LEU A CA 1
ATOM 1515 C C . LEU A 1 197 ? -5.832 -1.241 -1.363 1.00 94.06 197 LEU A C 1
ATOM 1517 O O . LEU A 1 197 ? -5.846 -1.527 -0.171 1.00 94.06 197 LEU A O 1
ATOM 1521 N N . ALA A 1 198 ? -5.530 -0.011 -1.779 1.00 94.81 198 ALA A N 1
ATOM 1522 C CA . ALA A 1 198 ? -5.227 1.062 -0.840 1.00 94.81 198 ALA A CA 1
ATOM 1523 C C . ALA A 1 198 ? -6.451 1.479 -0.003 1.00 94.81 198 ALA A C 1
ATOM 1525 O O . ALA A 1 198 ? -6.305 1.805 1.174 1.00 94.81 198 ALA A O 1
ATOM 1526 N N . ILE A 1 199 ? -7.653 1.434 -0.588 1.00 96.81 199 ILE A N 1
ATOM 1527 C CA . ILE A 1 199 ? -8.914 1.667 0.128 1.00 96.81 199 ILE A CA 1
ATOM 1528 C C . ILE A 1 199 ? -9.176 0.561 1.152 1.00 96.81 199 ILE A C 1
ATOM 1530 O O . ILE A 1 199 ? -9.524 0.883 2.285 1.00 96.81 199 ILE A O 1
ATOM 1534 N N . ASP A 1 200 ? -8.970 -0.706 0.790 1.00 96.88 200 ASP A N 1
ATOM 1535 C CA . ASP A 1 200 ? -9.106 -1.834 1.718 1.00 96.88 200 ASP A CA 1
ATOM 1536 C C . ASP A 1 200 ? -8.183 -1.668 2.918 1.00 96.88 200 ASP A C 1
ATOM 1538 O O . ASP A 1 200 ? -8.615 -1.773 4.060 1.00 96.88 200 ASP A O 1
ATOM 1542 N N . ARG A 1 201 ? -6.929 -1.277 2.677 1.00 95.06 201 ARG A N 1
ATOM 1543 C CA . ARG A 1 201 ? -5.980 -1.008 3.762 1.00 95.06 201 ARG A CA 1
ATOM 1544 C C . ARG A 1 201 ? -6.391 0.172 4.638 1.00 95.06 201 ARG A C 1
ATOM 1546 O O . ARG A 1 201 ? -6.236 0.097 5.851 1.00 95.06 201 ARG A O 1
ATOM 1553 N N . LEU A 1 202 ? -6.951 1.244 4.076 1.00 95.88 202 LEU A N 1
ATOM 1554 C CA . LEU A 1 202 ? -7.515 2.334 4.884 1.00 95.88 202 LEU A CA 1
ATOM 1555 C C . LEU A 1 202 ? -8.711 1.868 5.723 1.00 95.88 202 LEU A C 1
ATOM 1557 O O . LEU A 1 202 ? -8.846 2.298 6.867 1.00 95.88 202 LEU A O 1
ATOM 1561 N N . ALA A 1 203 ? -9.559 0.997 5.174 1.00 96.81 203 ALA A N 1
ATOM 1562 C CA . ALA A 1 203 ? -10.694 0.424 5.888 1.00 96.81 203 ALA A CA 1
ATOM 1563 C C . ALA A 1 203 ? -10.240 -0.495 7.036 1.00 96.81 203 ALA A C 1
ATOM 1565 O O . ALA A 1 203 ? -10.731 -0.344 8.153 1.00 96.81 203 ALA A O 1
ATOM 1566 N N . ASP A 1 204 ? -9.247 -1.360 6.803 1.00 95.38 204 ASP A N 1
ATOM 1567 C CA . ASP A 1 204 ? -8.628 -2.201 7.838 1.00 95.38 204 ASP A CA 1
ATOM 1568 C C . ASP A 1 204 ? -8.096 -1.338 8.995 1.00 95.38 204 ASP A C 1
ATOM 1570 O O . ASP A 1 204 ? -8.361 -1.604 10.168 1.00 95.38 204 ASP A O 1
ATOM 1574 N N . LEU A 1 205 ? -7.383 -0.251 8.674 1.00 94.75 205 LEU A N 1
ATOM 1575 C CA . LEU A 1 205 ? -6.845 0.673 9.676 1.00 94.75 205 LEU A CA 1
ATOM 1576 C C . LEU A 1 205 ? -7.945 1.433 10.421 1.00 94.75 205 LEU A C 1
ATOM 1578 O O . LEU A 1 205 ? -7.777 1.724 11.604 1.00 94.75 205 LEU A O 1
ATOM 1582 N N . ALA A 1 206 ? -9.071 1.734 9.770 1.00 96.00 206 ALA A N 1
ATOM 1583 C CA . ALA A 1 206 ? -10.226 2.365 10.406 1.00 96.00 206 ALA A CA 1
ATOM 1584 C C . ALA A 1 206 ? -10.928 1.449 11.428 1.00 96.00 206 ALA A C 1
ATOM 1586 O O . ALA A 1 206 ? -11.577 1.957 12.340 1.00 96.00 206 ALA A O 1
ATOM 1587 N N . HIS A 1 207 ? -10.762 0.128 11.314 1.00 93.62 207 HIS A N 1
ATOM 1588 C CA . HIS A 1 207 ? -11.217 -0.860 12.302 1.00 93.62 207 HIS A CA 1
ATOM 1589 C C . HIS A 1 207 ? -10.175 -1.196 13.375 1.00 93.62 207 HIS A C 1
ATOM 1591 O O . HIS A 1 207 ? -10.452 -1.978 14.284 1.00 93.62 207 HIS A O 1
ATOM 1597 N N . GLY A 1 208 ? -8.971 -0.645 13.269 1.00 91.44 208 GLY A N 1
ATOM 1598 C CA . GLY A 1 208 ? -7.873 -1.011 14.142 1.00 91.44 208 GLY A CA 1
ATOM 1599 C C . GLY A 1 208 ? -8.025 -0.512 15.585 1.00 91.44 208 GLY A C 1
ATOM 1600 O O . GLY A 1 208 ? -8.734 0.448 15.880 1.00 91.44 208 GLY A O 1
ATOM 1601 N N . GLU A 1 209 ? -7.302 -1.154 16.504 1.00 91.12 209 GLU A N 1
ATOM 1602 C CA . GLU A 1 209 ? -7.390 -0.891 17.951 1.00 91.12 209 GLU A CA 1
ATOM 1603 C C . GLU A 1 209 ? -6.892 0.508 18.361 1.00 91.12 209 GLU A C 1
ATOM 1605 O O . GLU A 1 209 ? -7.279 1.047 19.400 1.00 91.12 209 GLU A O 1
ATOM 1610 N N . ASN A 1 210 ? -6.030 1.131 17.550 1.00 93.00 210 ASN A N 1
ATOM 1611 C CA . ASN A 1 210 ? -5.530 2.473 17.826 1.00 93.00 210 ASN A CA 1
ATOM 1612 C C . ASN A 1 210 ? -6.580 3.518 17.431 1.00 93.00 210 ASN A C 1
ATOM 1614 O O . ASN A 1 210 ? -6.599 3.986 16.296 1.00 93.00 210 ASN A O 1
ATOM 1618 N N . ILE A 1 211 ? -7.409 3.930 18.392 1.00 93.56 211 ILE A N 1
ATOM 1619 C CA . ILE A 1 211 ? -8.549 4.842 18.191 1.00 93.56 211 ILE A CA 1
ATOM 1620 C C . ILE A 1 211 ? -8.168 6.125 17.432 1.00 93.56 211 ILE A C 1
ATOM 1622 O O . ILE A 1 211 ? -8.891 6.557 16.533 1.00 93.56 211 ILE A O 1
ATOM 1626 N N . ALA A 1 212 ? -7.042 6.759 17.777 1.00 93.81 212 ALA A N 1
ATOM 1627 C CA . ALA A 1 212 ? -6.629 8.014 17.147 1.00 93.81 212 ALA A CA 1
ATOM 1628 C C . ALA A 1 212 ? -6.258 7.811 15.670 1.00 93.81 212 ALA A C 1
ATOM 1630 O O . ALA A 1 212 ? -6.653 8.590 14.795 1.00 93.81 212 ALA A O 1
ATOM 1631 N N . ALA A 1 213 ? -5.523 6.739 15.388 1.00 91.69 213 ALA A N 1
ATOM 1632 C CA . ALA A 1 213 ? -5.111 6.414 14.036 1.00 91.69 213 ALA A CA 1
ATOM 1633 C C . ALA A 1 213 ? -6.268 5.857 13.191 1.00 91.69 213 ALA A C 1
ATOM 1635 O O . ALA A 1 213 ? -6.419 6.259 12.039 1.00 91.69 213 ALA A O 1
ATOM 1636 N N . ALA A 1 214 ? -7.145 5.048 13.784 1.00 94.62 214 ALA A N 1
ATOM 1637 C CA . ALA A 1 214 ? -8.383 4.571 13.177 1.00 94.62 214 ALA A CA 1
ATOM 1638 C C . ALA A 1 214 ? -9.299 5.734 12.774 1.00 94.62 214 ALA A C 1
ATOM 1640 O O . ALA A 1 214 ? -9.768 5.800 11.638 1.00 94.62 214 ALA A O 1
ATOM 1641 N N . LYS A 1 215 ? -9.466 6.738 13.648 1.00 95.69 215 LYS A N 1
ATOM 1642 C CA . LYS A 1 215 ? -10.205 7.969 13.322 1.00 95.69 215 LYS A CA 1
ATOM 1643 C C . LYS A 1 215 ? -9.576 8.733 12.155 1.00 95.69 215 LYS A C 1
ATOM 1645 O O . LYS A 1 215 ? -10.294 9.305 11.333 1.00 95.69 215 LYS A O 1
ATOM 1650 N N . THR A 1 216 ? -8.247 8.748 12.076 1.00 95.75 216 THR A N 1
ATOM 1651 C CA . THR A 1 216 ? -7.515 9.394 10.977 1.00 95.75 216 THR A CA 1
ATOM 1652 C C . THR A 1 216 ? -7.744 8.648 9.662 1.00 95.75 216 THR A C 1
ATOM 1654 O O . THR A 1 216 ? -8.109 9.272 8.668 1.00 95.75 216 THR A O 1
ATOM 1657 N N . ALA A 1 217 ? -7.627 7.317 9.669 1.00 95.94 217 ALA A N 1
ATOM 1658 C CA . ALA A 1 217 ? -7.906 6.469 8.511 1.00 95.94 217 ALA A CA 1
ATOM 1659 C C . ALA A 1 217 ? -9.356 6.619 8.026 1.00 95.94 217 ALA A C 1
ATOM 1661 O O . ALA A 1 217 ? -9.585 6.831 6.836 1.00 95.94 217 ALA A O 1
ATOM 1662 N N . LEU A 1 218 ? -10.326 6.628 8.946 1.00 96.62 218 LEU A N 1
ATOM 1663 C CA . LEU A 1 218 ? -11.733 6.877 8.630 1.00 96.62 218 LEU A CA 1
ATOM 1664 C C . LEU A 1 218 ? -11.945 8.266 8.011 1.00 96.62 218 LEU A C 1
ATOM 1666 O O . LEU A 1 218 ? -12.670 8.400 7.028 1.00 96.62 218 LEU A O 1
ATOM 1670 N N . THR A 1 219 ? -11.296 9.300 8.553 1.00 96.94 219 THR A N 1
ATOM 1671 C CA . THR A 1 219 ? -11.391 10.673 8.025 1.00 96.94 219 THR A CA 1
ATOM 1672 C C . THR A 1 219 ? -10.864 10.755 6.593 1.00 96.94 219 THR A C 1
ATOM 1674 O O . THR A 1 219 ? -11.516 11.341 5.725 1.00 96.94 219 THR A O 1
ATOM 1677 N N . GLU A 1 220 ? -9.713 10.139 6.320 1.00 96.69 220 GLU A N 1
ATOM 1678 C CA . GLU A 1 220 ? -9.158 10.083 4.967 1.00 96.69 220 GLU A CA 1
ATOM 1679 C C . GLU A 1 220 ? -10.037 9.255 4.023 1.00 96.69 220 GLU A C 1
ATOM 1681 O O . GLU A 1 220 ? -10.250 9.665 2.883 1.00 96.69 220 GLU A O 1
ATOM 1686 N N . LEU A 1 221 ? -10.632 8.152 4.487 1.00 96.25 221 LEU A N 1
ATOM 1687 C CA . LEU A 1 221 ? -11.552 7.345 3.684 1.00 96.25 221 LEU A CA 1
ATOM 1688 C C . LEU A 1 221 ? -12.837 8.117 3.321 1.00 96.25 221 LEU A C 1
ATOM 1690 O O . LEU A 1 221 ? -13.275 8.084 2.167 1.00 96.25 221 LEU A O 1
ATOM 1694 N N . VAL A 1 222 ? -13.402 8.886 4.261 1.00 97.06 222 VAL A N 1
ATOM 1695 C CA . VAL A 1 222 ? -14.533 9.800 4.002 1.00 97.06 222 VAL A CA 1
ATOM 1696 C C . VAL A 1 222 ? -14.158 10.825 2.938 1.00 97.06 222 VAL A C 1
ATOM 1698 O O . VAL A 1 222 ? -14.863 10.969 1.937 1.00 97.06 222 VAL A O 1
ATOM 1701 N N . LYS A 1 223 ? -13.023 11.503 3.103 1.00 96.31 223 LYS A N 1
ATOM 1702 C CA . LYS A 1 223 ? -12.526 12.483 2.129 1.00 96.31 223 LYS A CA 1
ATOM 1703 C C . LYS A 1 223 ? -12.286 11.852 0.757 1.00 96.31 223 LYS A C 1
ATOM 1705 O O . LYS A 1 223 ? -12.609 12.455 -0.269 1.00 96.31 223 LYS A O 1
ATOM 1710 N N . LEU A 1 224 ? -11.756 10.635 0.715 1.00 94.44 224 LEU A N 1
ATOM 1711 C CA . LEU A 1 224 ? -11.508 9.894 -0.515 1.00 94.44 224 LEU A CA 1
ATOM 1712 C C . LEU A 1 224 ? -12.815 9.617 -1.267 1.00 94.44 224 LEU A C 1
ATOM 1714 O O . LEU A 1 224 ? -12.896 9.918 -2.459 1.00 94.44 224 LEU A O 1
ATOM 1718 N N . SER A 1 225 ? -13.863 9.163 -0.573 1.00 95.31 225 SER A N 1
ATOM 1719 C CA . SER A 1 225 ? -15.188 8.932 -1.177 1.00 95.31 225 SER A CA 1
ATOM 1720 C C . SER A 1 225 ? -15.793 10.190 -1.823 1.00 95.31 225 SER A C 1
ATOM 1722 O O . SER A 1 225 ? -16.581 10.107 -2.760 1.00 95.31 225 SER A O 1
ATOM 1724 N N . GLN A 1 226 ? -15.387 11.380 -1.380 1.00 94.88 226 GLN A N 1
ATOM 1725 C CA . GLN A 1 226 ? -15.885 12.651 -1.907 1.00 94.88 226 GLN A CA 1
ATOM 1726 C C . GLN A 1 226 ? -15.024 13.208 -3.049 1.00 94.88 226 GLN A C 1
ATOM 1728 O O . GLN A 1 226 ? -15.545 13.901 -3.923 1.00 94.88 226 GLN A O 1
ATOM 1733 N N . THR A 1 227 ? -13.719 12.921 -3.049 1.00 93.81 227 THR A N 1
ATOM 1734 C CA . THR A 1 227 ? -12.727 13.600 -3.907 1.00 93.81 227 THR A CA 1
ATOM 1735 C C . THR A 1 227 ? -12.200 12.753 -5.065 1.00 93.81 227 THR A C 1
ATOM 1737 O O . THR A 1 227 ? -11.659 13.310 -6.026 1.00 93.81 227 THR A O 1
ATOM 1740 N N . VAL A 1 228 ? -12.361 11.427 -5.022 1.00 94.12 228 VAL A N 1
ATOM 1741 C CA . VAL A 1 228 ? -11.940 10.535 -6.112 1.00 94.12 228 VAL A CA 1
ATOM 1742 C C . VAL A 1 228 ? -12.728 10.823 -7.389 1.00 94.12 228 VAL A C 1
ATOM 1744 O O . VAL A 1 228 ? -13.956 10.874 -7.393 1.00 94.12 228 VAL A O 1
ATOM 1747 N N . LYS A 1 229 ? -11.994 10.978 -8.497 1.00 91.00 229 LYS A N 1
ATOM 1748 C CA . LYS A 1 229 ? -12.569 11.248 -9.822 1.00 91.00 229 LYS A CA 1
ATOM 1749 C C . LYS A 1 229 ? -13.077 9.996 -10.538 1.00 91.00 229 LYS A C 1
ATOM 1751 O O . LYS A 1 229 ? -14.014 10.109 -11.320 1.00 91.00 229 LYS A O 1
ATOM 1756 N N . ASP A 1 230 ? -12.448 8.837 -10.323 1.00 92.19 230 ASP A N 1
ATOM 1757 C CA . ASP A 1 230 ? -12.878 7.585 -10.960 1.00 92.19 230 ASP A CA 1
ATOM 1758 C C . ASP A 1 230 ? -14.170 7.076 -10.286 1.00 92.19 230 ASP A C 1
ATOM 1760 O O . ASP A 1 230 ? -14.153 6.795 -9.084 1.00 92.19 230 ASP A O 1
ATOM 1764 N N . PRO A 1 231 ? -15.295 6.951 -11.020 1.00 92.44 231 PRO A N 1
ATOM 1765 C CA . PRO A 1 231 ? -16.574 6.581 -10.418 1.00 92.44 231 PRO A CA 1
ATOM 1766 C C . PRO A 1 231 ? -16.568 5.199 -9.759 1.00 92.44 231 PRO A C 1
ATOM 1768 O O . PRO A 1 231 ? -17.213 5.015 -8.731 1.00 92.44 231 PRO A O 1
ATOM 1771 N N . SER A 1 232 ? -15.838 4.231 -10.320 1.00 93.56 232 SER A N 1
ATOM 1772 C CA . SER A 1 232 ? -15.783 2.868 -9.783 1.00 93.56 232 SER A CA 1
ATOM 1773 C C . SER A 1 232 ? -15.022 2.829 -8.460 1.00 93.56 232 SER A C 1
ATOM 1775 O O . SER A 1 232 ? -15.497 2.232 -7.497 1.00 93.56 232 SER A O 1
ATOM 1777 N N . VAL A 1 233 ? -13.881 3.518 -8.386 1.00 95.31 233 VAL A N 1
ATOM 1778 C CA . VAL A 1 233 ? -13.097 3.646 -7.145 1.00 95.31 233 VAL A CA 1
ATOM 1779 C C . VAL A 1 233 ? -13.885 4.419 -6.082 1.00 95.31 233 VAL A C 1
ATOM 1781 O O . VAL A 1 233 ? -13.888 4.034 -4.914 1.00 95.31 233 VAL A O 1
ATOM 1784 N N . LYS A 1 234 ? -14.610 5.470 -6.483 1.00 96.12 234 LYS A N 1
ATOM 1785 C CA . LYS A 1 234 ? -15.480 6.236 -5.585 1.00 96.12 234 LYS A CA 1
ATOM 1786 C C . LYS A 1 234 ? -16.584 5.372 -4.968 1.00 96.12 234 LYS A C 1
ATOM 1788 O O . LYS A 1 234 ? -16.705 5.337 -3.747 1.00 96.12 234 LYS A O 1
ATOM 1793 N N . VAL A 1 235 ? -17.348 4.649 -5.791 1.00 97.38 235 VAL A N 1
ATOM 1794 C CA . VAL A 1 235 ? -18.419 3.750 -5.315 1.00 97.38 235 VAL A CA 1
ATOM 1795 C C . VAL A 1 235 ? -17.860 2.689 -4.368 1.00 97.38 235 VAL A C 1
ATOM 1797 O O . VAL A 1 235 ? -18.485 2.375 -3.357 1.00 97.38 235 VAL A O 1
ATOM 1800 N N . TYR A 1 236 ? -16.667 2.163 -4.655 1.00 97.81 236 TYR A N 1
ATOM 1801 C CA . TYR A 1 236 ? -16.005 1.207 -3.772 1.00 97.81 236 TYR A CA 1
ATOM 1802 C C . TYR A 1 236 ? -15.712 1.805 -2.387 1.00 97.81 236 TYR A C 1
ATOM 1804 O O . TYR A 1 236 ? -16.074 1.214 -1.371 1.00 97.81 236 TYR A O 1
ATOM 1812 N N . ALA A 1 237 ? -15.133 3.009 -2.335 1.00 97.38 237 ALA A N 1
ATOM 1813 C CA . ALA A 1 237 ? -14.874 3.715 -1.080 1.00 97.38 237 ALA A CA 1
ATOM 1814 C C . ALA A 1 237 ? -16.159 4.014 -0.291 1.00 97.38 237 ALA A C 1
ATOM 1816 O O . ALA A 1 237 ? -16.199 3.827 0.924 1.00 97.38 237 ALA A O 1
ATOM 1817 N N . GLU A 1 238 ? -17.228 4.436 -0.972 1.00 97.44 238 GLU A N 1
ATOM 1818 C CA . GLU A 1 238 ? -18.540 4.660 -0.352 1.00 97.44 238 GLU A CA 1
ATOM 1819 C C . GLU A 1 238 ? -19.121 3.372 0.249 1.00 97.44 238 GLU A C 1
ATOM 1821 O O . GLU A 1 238 ? -19.703 3.403 1.334 1.00 97.44 238 GLU A O 1
ATOM 1826 N N . ASN A 1 239 ? -18.961 2.234 -0.429 1.00 97.88 239 ASN A N 1
ATOM 1827 C CA . ASN A 1 239 ? -19.410 0.941 0.086 1.00 97.88 239 ASN A CA 1
ATOM 1828 C C . ASN A 1 239 ? -18.611 0.520 1.323 1.00 97.88 239 ASN A C 1
ATOM 1830 O O . ASN A 1 239 ? -19.218 0.121 2.315 1.00 97.88 239 ASN A O 1
ATOM 1834 N N . LYS A 1 240 ? -17.286 0.707 1.316 1.00 97.19 240 LYS A N 1
ATOM 1835 C CA . LYS A 1 240 ? -16.444 0.435 2.489 1.00 97.19 240 LYS A CA 1
ATOM 1836 C C . LYS A 1 240 ? -16.807 1.304 3.690 1.00 97.19 240 LYS A C 1
ATOM 1838 O O . LYS A 1 240 ? -16.894 0.797 4.801 1.00 97.19 240 LYS A O 1
ATOM 1843 N N . LEU A 1 241 ? -17.128 2.581 3.481 1.00 96.25 241 LEU A N 1
ATOM 1844 C CA . LEU A 1 241 ? -17.640 3.442 4.556 1.00 96.25 241 LEU A CA 1
ATOM 1845 C C . LEU A 1 241 ? -18.961 2.932 5.136 1.00 96.25 241 LEU A C 1
ATOM 1847 O O . LEU A 1 241 ? -19.138 2.945 6.353 1.00 96.25 241 LEU A O 1
ATOM 1851 N N . LYS A 1 242 ? -19.878 2.459 4.282 1.00 96.38 242 LYS A N 1
ATOM 1852 C CA . LYS A 1 242 ? -21.142 1.862 4.738 1.00 96.38 242 LYS A CA 1
ATOM 1853 C C . LYS A 1 242 ? -20.905 0.595 5.554 1.00 96.38 242 LYS A C 1
ATOM 1855 O O . LYS A 1 242 ? -21.616 0.393 6.530 1.00 96.38 242 LYS A O 1
ATOM 1860 N N . GLU A 1 243 ? -19.945 -0.241 5.159 1.00 95.94 243 GLU A N 1
ATOM 1861 C CA . GLU A 1 243 ? -19.546 -1.442 5.908 1.00 95.94 243 GLU A CA 1
ATOM 1862 C C . GLU A 1 243 ? -19.033 -1.084 7.307 1.00 95.94 243 GLU A C 1
ATOM 1864 O O . GLU A 1 243 ? -19.511 -1.662 8.274 1.00 95.94 243 GLU A O 1
ATOM 1869 N N . ILE A 1 244 ? -18.158 -0.078 7.423 1.00 93.81 244 ILE A N 1
ATOM 1870 C CA . ILE A 1 244 ? -17.593 0.372 8.709 1.00 93.81 244 ILE A CA 1
ATOM 1871 C C . ILE A 1 244 ? -18.659 0.997 9.628 1.00 93.81 244 ILE A C 1
ATOM 1873 O O . ILE A 1 244 ? -18.542 0.940 10.848 1.00 93.81 244 ILE A O 1
ATOM 1877 N N . SER A 1 245 ? -19.686 1.634 9.055 1.00 86.44 245 SER A N 1
ATOM 1878 C CA . SER A 1 245 ? -20.729 2.345 9.813 1.00 86.44 245 SER A CA 1
ATOM 1879 C C . SER A 1 245 ? -21.862 1.469 10.364 1.00 86.44 245 SER A C 1
ATOM 1881 O O . SER A 1 245 ? -22.752 2.000 11.031 1.00 86.44 245 SER A O 1
ATOM 1883 N N . LYS A 1 246 ? -21.876 0.175 10.033 1.00 84.81 246 LYS A N 1
ATOM 1884 C CA . LYS A 1 246 ? -22.861 -0.796 10.530 1.00 84.81 246 LYS A CA 1
ATOM 1885 C C . LYS A 1 246 ? -22.393 -1.422 11.833 1.00 84.81 246 LYS A C 1
ATOM 1887 O O . LYS A 1 246 ? -23.277 -1.642 12.687 1.00 84.81 246 LYS A O 1
#

Foldseek 3Di:
DDDDPVVVVVVVVVVVVVVVVVVVVVCCVPPVDDPPDDPDDDVPPPPPPPPPDPPPDPPPPVVVVVVVVVVPPDPPPDDPQDAQQDDDPVRLVVVLVVVLVCPPDPPDPPVVVLVSLLVRLCRHDPVSLVVLLCQLQDPDPRLSSNLVSLVSNLSNQLPCLVSLLCSLQHDDDADDDDDPPDPSVVSVVSSLVSSLSSLVSLLVSLPDPPPVSVVVSLVSLVVSLVRRPDVVSNVSSVVSNVVSVD

Sequence (246 aa):
MKISSEWFNKKLFFGFLILVALLTFVDWILFGRTPIHEIKSVTTAVSEKIAGHKMSGFAGAAQAAAVSAAAAVQQQPAVPVFDPTNVTKAQFKEWFGSEVSQMNQYHVDADAVQQRYLQITAKMSPAQFKELSVVARTKSPNINERVLAAYLLGFSGYANVGDLAAFASSPIVLDGKPEVHTVAETQQVQERALRVLAIDRLADLAHGENIAAAKTALTELVKLSQTVKDPSVKVYAENKLKEISK

pLDDT: mean 78.39, std 19.47, range [38.97, 97.88]